Protein AF-A0A814SCN8-F1 (afdb_monomer_lite)

Structure (mmCIF, N/CA/C/O backbone):
data_AF-A0A814SCN8-F1
#
_entry.id   AF-A0A814SCN8-F1
#
loop_
_atom_site.group_PDB
_atom_site.id
_atom_site.type_symbol
_atom_site.label_atom_id
_atom_site.label_alt_id
_atom_site.label_comp_id
_atom_site.label_asym_id
_atom_site.label_entity_id
_atom_site.label_seq_id
_atom_site.pdbx_PDB_ins_code
_atom_site.Cartn_x
_atom_site.Cartn_y
_atom_site.Cartn_z
_atom_site.occupancy
_atom_site.B_iso_or_equiv
_atom_site.auth_seq_id
_atom_site.auth_comp_id
_atom_site.auth_asym_id
_atom_site.auth_atom_id
_atom_site.pdbx_PDB_model_num
ATOM 1 N N . MET A 1 1 ? -25.504 35.010 -11.965 1.00 38.22 1 MET A N 1
ATOM 2 C CA . MET A 1 1 ? -24.832 33.695 -11.953 1.00 38.22 1 MET A CA 1
ATOM 3 C C . MET A 1 1 ? -25.114 33.085 -10.599 1.00 38.22 1 MET A C 1
ATOM 5 O O . MET A 1 1 ? -24.805 33.723 -9.601 1.00 38.22 1 MET A O 1
ATOM 9 N N . GLY A 1 2 ? -25.848 31.973 -10.571 1.00 32.81 2 GLY A N 1
ATOM 10 C CA . GLY A 1 2 ? -26.266 31.328 -9.329 1.00 32.81 2 GLY A CA 1
ATOM 11 C C . GLY A 1 2 ? -25.055 30.783 -8.584 1.00 32.81 2 GLY A C 1
ATOM 12 O O . GLY A 1 2 ? -24.222 30.102 -9.174 1.00 32.81 2 GLY A O 1
ATOM 13 N N . ILE A 1 3 ? -24.959 31.130 -7.308 1.00 38.03 3 ILE A N 1
ATOM 14 C CA . ILE A 1 3 ? -24.001 30.557 -6.372 1.00 38.03 3 ILE A CA 1
ATOM 15 C C . ILE A 1 3 ? -24.542 29.156 -6.087 1.00 38.03 3 ILE A C 1
ATOM 17 O O . ILE A 1 3 ? -25.611 29.023 -5.491 1.00 38.03 3 ILE A O 1
ATOM 21 N N . GLY A 1 4 ? -23.887 28.132 -6.635 1.00 32.62 4 GLY A N 1
ATOM 22 C CA . GLY A 1 4 ? -24.256 26.744 -6.387 1.00 32.62 4 GLY A CA 1
ATOM 23 C C . GLY A 1 4 ? -24.233 26.484 -4.886 1.00 32.62 4 GLY A C 1
ATOM 24 O O . GLY A 1 4 ? -23.251 26.791 -4.213 1.00 32.62 4 GLY A O 1
ATOM 25 N N . THR A 1 5 ? -25.340 25.976 -4.360 1.00 34.91 5 THR A N 1
ATOM 26 C CA . THR A 1 5 ? -25.436 25.490 -2.988 1.00 34.91 5 THR A CA 1
ATOM 27 C C . THR A 1 5 ? -24.392 24.398 -2.799 1.00 34.91 5 THR A C 1
ATOM 29 O O . THR A 1 5 ? -24.486 23.352 -3.440 1.00 34.91 5 THR A O 1
ATOM 32 N N . SER A 1 6 ? -23.393 24.660 -1.953 1.00 42.22 6 SER A N 1
ATOM 33 C CA . SER A 1 6 ? -22.475 23.638 -1.455 1.00 42.22 6 SER A CA 1
ATOM 34 C C . SER A 1 6 ? -23.320 22.552 -0.797 1.00 42.22 6 SER A C 1
ATOM 36 O O . SER A 1 6 ? -23.954 22.793 0.232 1.00 42.22 6 SER A O 1
ATOM 38 N N . THR A 1 7 ? -23.424 21.390 -1.435 1.00 46.69 7 THR A N 1
ATOM 39 C CA . THR A 1 7 ? -23.933 20.188 -0.780 1.00 46.69 7 THR A CA 1
ATOM 40 C C . THR A 1 7 ? -22.971 19.887 0.357 1.00 46.69 7 THR A C 1
ATOM 42 O O . THR A 1 7 ? -21.809 19.575 0.099 1.00 46.69 7 THR A O 1
ATOM 45 N N . ALA A 1 8 ? -23.435 20.050 1.597 1.00 52.34 8 ALA A N 1
ATOM 46 C CA . ALA A 1 8 ? -22.676 19.644 2.769 1.00 52.34 8 ALA A CA 1
ATOM 47 C C . ALA A 1 8 ? -22.251 18.183 2.579 1.00 52.34 8 ALA A C 1
ATOM 49 O O . ALA A 1 8 ? -23.078 17.344 2.211 1.00 52.34 8 ALA A O 1
ATOM 50 N N . LEU A 1 9 ? -20.958 17.905 2.760 1.00 52.97 9 LEU A N 1
ATOM 51 C CA . LEU A 1 9 ? -20.476 16.531 2.799 1.00 52.97 9 LEU A CA 1
ATOM 52 C C . LEU A 1 9 ? -21.230 15.788 3.916 1.00 52.97 9 LEU A C 1
ATOM 54 O O . LEU A 1 9 ? -21.580 16.420 4.919 1.00 52.97 9 LEU A O 1
ATOM 58 N N . PRO A 1 10 ? -21.508 14.484 3.754 1.00 53.38 10 PRO A N 1
ATOM 59 C CA . PRO A 1 10 ? -22.093 13.687 4.824 1.00 53.38 10 PRO A CA 1
ATOM 60 C C . PRO A 1 10 ? -21.280 13.875 6.108 1.00 53.38 10 PRO A C 1
ATOM 62 O O . PRO A 1 10 ? -20.051 13.791 6.068 1.00 53.38 10 PRO A O 1
ATOM 65 N N . GLU A 1 11 ? -21.948 14.143 7.234 1.00 52.22 11 GLU A N 1
ATOM 66 C CA . GLU A 1 11 ? -21.276 14.141 8.534 1.00 52.22 11 GLU A CA 1
ATOM 67 C C . GLU A 1 11 ? -20.654 12.760 8.746 1.00 52.22 11 GLU A C 1
ATOM 69 O O . GLU A 1 11 ? -21.345 11.738 8.731 1.00 52.22 11 GLU A O 1
ATOM 74 N N . LEU A 1 12 ? -19.329 12.734 8.891 1.00 55.72 12 LEU A N 1
ATOM 75 C CA . LEU A 1 12 ? -18.607 11.508 9.183 1.00 55.72 12 LEU A CA 1
ATOM 76 C C . LEU A 1 12 ? -18.979 11.030 10.578 1.00 55.72 12 LEU A C 1
ATOM 78 O O . LEU A 1 12 ? -18.975 11.814 11.528 1.00 55.72 12 LEU A O 1
ATOM 82 N N . GLN A 1 13 ? -19.231 9.730 10.716 1.00 55.38 13 GLN A N 1
ATOM 83 C CA . GLN A 1 13 ? -19.339 9.149 12.044 1.00 55.38 13 GLN A CA 1
ATOM 84 C C . GLN A 1 13 ? -17.995 9.302 12.763 1.00 55.38 13 GLN A C 1
ATOM 86 O O . GLN A 1 13 ? -16.930 9.013 12.197 1.00 55.38 13 GLN A O 1
ATOM 91 N N . GLU A 1 14 ? -18.046 9.753 14.021 1.00 56.53 14 GLU A N 1
ATOM 92 C CA . GLU A 1 14 ? -16.910 9.618 14.927 1.00 56.53 14 GLU A CA 1
ATOM 93 C C . GLU A 1 14 ? -16.452 8.156 14.921 1.00 56.53 14 GLU A C 1
ATOM 95 O O . GLU A 1 14 ? -17.264 7.239 14.765 1.00 56.53 14 GLU A O 1
ATOM 100 N N . ILE A 1 15 ? -15.143 7.930 15.064 1.00 55.88 15 ILE A N 1
ATOM 101 C CA . ILE A 1 15 ? -14.613 6.568 15.185 1.00 55.88 15 ILE A CA 1
ATOM 102 C C . ILE A 1 15 ? -15.396 5.882 16.298 1.00 55.88 15 ILE A C 1
ATOM 104 O O . ILE A 1 15 ? -15.449 6.400 17.411 1.00 55.88 15 ILE A O 1
ATOM 108 N N . HIS A 1 16 ? -16.035 4.751 15.996 1.00 51.97 16 HIS A N 1
ATOM 109 C CA . HIS A 1 16 ? -16.797 4.030 16.999 1.00 51.97 16 HIS A CA 1
ATOM 110 C C . HIS A 1 16 ? -15.843 3.570 18.102 1.00 51.97 16 HIS A C 1
ATOM 112 O O . HIS A 1 16 ? -15.000 2.701 17.898 1.00 51.97 16 HIS A O 1
ATOM 118 N N . VAL A 1 17 ? -15.957 4.198 19.269 1.00 53.00 17 VAL A N 1
ATOM 119 C CA . VAL A 1 17 ? -15.173 3.870 20.456 1.00 53.00 17 VAL A CA 1
ATOM 120 C C . VAL A 1 17 ? -16.052 3.056 21.409 1.00 53.00 17 VAL A C 1
ATOM 122 O O . VAL A 1 17 ? -16.346 3.500 22.520 1.00 53.00 17 VAL A O 1
ATOM 125 N N 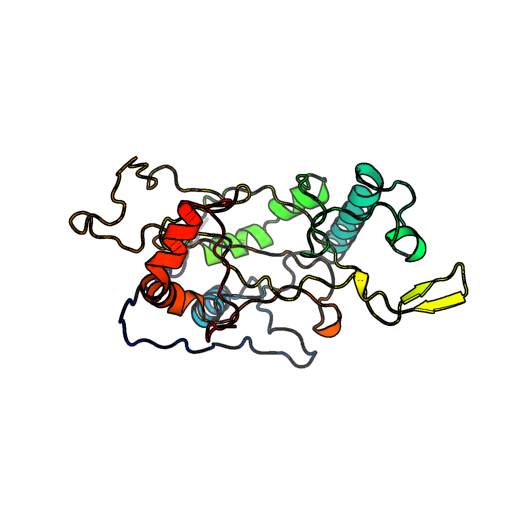. SER A 1 18 ? -16.539 1.883 20.989 1.00 49.06 18 SER A N 1
ATOM 126 C CA . SER A 1 18 ? -17.039 0.909 21.966 1.00 49.06 18 SER A CA 1
ATOM 127 C C . SER A 1 18 ? -15.841 0.234 22.627 1.00 49.06 18 SER A C 1
ATOM 129 O O . SER A 1 18 ? -14.865 -0.136 21.982 1.00 49.06 18 SER A O 1
ATOM 131 N N . ALA A 1 19 ? -15.870 0.170 23.954 1.00 52.78 19 ALA A N 1
ATOM 132 C CA . ALA A 1 19 ? -14.824 -0.441 24.772 1.00 52.78 19 ALA A CA 1
ATOM 133 C C . ALA A 1 19 ? -15.454 -1.397 25.794 1.00 52.78 19 ALA A C 1
ATOM 135 O O . ALA A 1 19 ? -15.099 -1.386 26.982 1.00 52.78 19 ALA A O 1
ATOM 136 N N . GLY A 1 20 ? -16.453 -2.162 25.343 1.00 56.7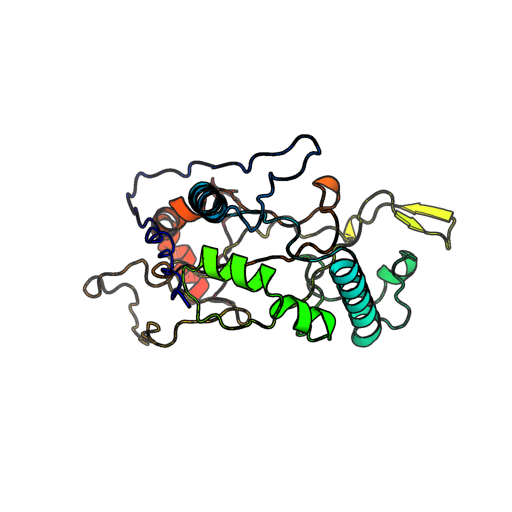5 20 GLY A N 1
ATOM 137 C CA . GLY A 1 20 ? -16.995 -3.267 26.120 1.00 56.75 20 GLY A CA 1
ATOM 138 C C . GLY A 1 20 ? -15.924 -4.344 26.260 1.00 56.75 20 GLY A C 1
ATOM 139 O O . GLY A 1 20 ? -15.369 -4.784 25.260 1.00 56.75 20 GLY A O 1
ATOM 140 N N . ASP A 1 21 ? -15.623 -4.767 27.489 1.00 59.81 21 ASP A N 1
ATOM 141 C CA . ASP A 1 21 ? -14.597 -5.794 27.745 1.00 59.81 21 ASP A CA 1
ATOM 142 C C . ASP A 1 21 ? -14.940 -7.157 27.118 1.00 59.81 21 ASP A C 1
ATOM 144 O O . ASP A 1 21 ? -14.044 -7.965 26.876 1.00 59.81 21 ASP A O 1
ATOM 148 N N . ASP A 1 22 ? -16.222 -7.369 26.806 1.00 68.56 22 ASP A N 1
ATOM 149 C CA . ASP A 1 22 ? -16.784 -8.625 26.305 1.00 68.56 22 ASP A CA 1
ATOM 150 C C . ASP A 1 22 ? -16.975 -8.654 24.776 1.00 68.56 22 ASP A C 1
ATOM 152 O O . ASP A 1 22 ? -17.517 -9.620 24.234 1.00 68.56 22 ASP A O 1
ATOM 156 N N . GLU A 1 23 ? -16.580 -7.599 24.056 1.00 79.44 23 GLU A N 1
ATOM 157 C CA . GLU A 1 23 ? -16.663 -7.603 22.596 1.00 79.44 23 GLU A CA 1
ATOM 158 C C . GLU A 1 23 ? -15.590 -8.529 22.007 1.00 79.44 23 GLU A C 1
ATOM 160 O O . GLU A 1 23 ? -14.436 -8.541 22.433 1.00 79.44 23 GLU A O 1
ATOM 165 N N . SER A 1 24 ? -15.981 -9.310 21.002 1.00 85.81 24 SER A N 1
ATOM 166 C CA . SER A 1 24 ? -15.084 -10.164 20.216 1.00 85.81 24 SER A CA 1
ATOM 167 C C . SER A 1 24 ? -14.934 -9.600 18.810 1.00 85.81 24 SER A C 1
ATOM 169 O O . SER A 1 24 ? -15.927 -9.128 18.247 1.00 85.81 24 SER A O 1
ATOM 171 N N . PHE A 1 25 ? -13.749 -9.728 18.212 1.00 91.69 25 PHE A N 1
ATOM 172 C CA . PHE A 1 25 ? -13.532 -9.327 16.825 1.00 91.69 25 PHE A CA 1
ATOM 173 C C . PHE A 1 25 ? -14.496 -10.051 15.872 1.00 91.69 25 PHE A C 1
ATOM 175 O O . PHE A 1 25 ? -14.637 -11.273 15.916 1.00 91.69 25 PHE A O 1
ATOM 182 N N . GLN A 1 26 ? -15.150 -9.282 15.002 1.00 91.62 26 GLN A N 1
ATOM 183 C CA . GLN A 1 26 ? -15.996 -9.792 13.927 1.00 91.62 26 GLN A CA 1
ATOM 184 C C . GLN A 1 26 ? -15.388 -9.360 12.585 1.00 91.62 26 GLN A C 1
ATOM 186 O O . GLN A 1 26 ? -15.436 -8.169 12.262 1.00 91.62 26 GLN A O 1
ATOM 191 N N . PRO A 1 27 ? -14.809 -10.290 11.803 1.00 92.88 27 PRO A N 1
ATOM 192 C CA . PRO A 1 27 ? -14.228 -9.967 10.506 1.00 92.88 27 PRO A CA 1
ATOM 193 C C . PRO A 1 27 ? -15.266 -9.396 9.539 1.00 92.88 27 PRO A C 1
ATOM 195 O O . PRO A 1 27 ? -16.379 -9.913 9.419 1.00 92.88 27 PRO A O 1
ATOM 198 N N . ALA A 1 28 ? -14.874 -8.371 8.787 1.00 95.50 28 ALA A N 1
ATOM 199 C CA . ALA A 1 28 ? -15.689 -7.780 7.731 1.00 95.50 28 ALA A CA 1
ATOM 200 C C . ALA A 1 28 ? -14.986 -7.957 6.376 1.00 95.50 28 ALA A C 1
ATOM 202 O O . ALA A 1 28 ? -14.472 -6.975 5.839 1.00 95.50 28 ALA A O 1
ATOM 203 N N . PRO A 1 29 ? -14.925 -9.182 5.815 1.00 95.62 29 PRO A N 1
ATOM 204 C CA . PRO A 1 29 ? -14.124 -9.477 4.629 1.00 95.62 29 PRO A CA 1
ATOM 205 C C . PRO A 1 29 ? -14.472 -8.554 3.460 1.00 95.62 29 PRO A C 1
ATOM 207 O O . PRO A 1 29 ? -15.637 -8.199 3.252 1.00 95.62 29 PRO A O 1
ATOM 210 N N . LEU A 1 30 ? -13.445 -8.167 2.708 1.00 95.88 30 LEU A N 1
ATOM 211 C CA . LEU A 1 30 ? -13.591 -7.326 1.529 1.00 95.88 30 LEU A CA 1
ATOM 212 C C . LEU A 1 30 ? -14.260 -8.136 0.403 1.00 95.88 30 LEU A C 1
ATOM 214 O O . LEU A 1 30 ? -13.806 -9.244 0.112 1.00 95.88 30 LEU A O 1
ATOM 218 N N . PRO A 1 31 ? -15.342 -7.636 -0.218 1.00 96.88 31 PRO A N 1
ATOM 219 C CA . PRO A 1 31 ? -15.966 -8.314 -1.347 1.00 96.88 31 PRO A CA 1
ATOM 220 C C . PRO A 1 31 ? -15.023 -8.355 -2.555 1.00 96.88 31 PRO A C 1
ATOM 222 O O . PRO A 1 31 ? -14.316 -7.384 -2.825 1.00 96.88 31 PRO A O 1
ATOM 225 N N . ILE A 1 32 ? -15.065 -9.468 -3.288 1.00 96.19 32 ILE A N 1
ATOM 226 C CA . ILE A 1 32 ? -14.264 -9.726 -4.490 1.00 96.19 32 ILE A CA 1
ATOM 227 C C . ILE A 1 32 ? -15.178 -9.652 -5.722 1.00 96.19 32 ILE A C 1
ATOM 229 O O . ILE A 1 32 ? -16.331 -10.093 -5.664 1.00 96.19 32 ILE A O 1
ATOM 233 N N . ASP A 1 33 ? -14.691 -9.062 -6.808 1.00 96.19 33 ASP A N 1
ATOM 234 C CA . ASP A 1 33 ? -15.380 -8.979 -8.092 1.00 96.19 33 ASP A CA 1
ATOM 235 C C . ASP A 1 33 ? -15.210 -10.253 -8.947 1.00 96.19 33 ASP A C 1
ATOM 237 O O . ASP A 1 33 ? -14.713 -11.284 -8.493 1.00 96.19 33 ASP A O 1
ATOM 241 N N . ALA A 1 34 ? -15.698 -10.215 -10.189 1.00 96.62 34 ALA A N 1
ATOM 242 C CA . ALA A 1 34 ? -15.661 -11.368 -11.088 1.00 96.62 34 ALA A CA 1
ATOM 243 C C . ALA A 1 34 ? -14.246 -11.719 -11.585 1.00 96.62 34 ALA A C 1
ATOM 245 O O . ALA A 1 34 ? -14.027 -12.860 -11.995 1.00 96.62 34 ALA A O 1
ATOM 246 N N . ASP A 1 35 ? -13.318 -10.764 -11.539 1.00 94.44 35 ASP A N 1
ATOM 247 C CA . ASP A 1 35 ? -11.943 -10.904 -12.019 1.00 94.44 35 ASP A CA 1
ATOM 248 C C . ASP A 1 35 ? -10.969 -11.266 -10.883 1.00 94.44 35 ASP A C 1
ATOM 250 O O . ASP A 1 35 ? -9.785 -11.500 -11.125 1.00 94.44 35 ASP A O 1
ATOM 254 N N . GLY A 1 36 ? -11.473 -11.380 -9.650 1.00 93.50 36 GLY A N 1
ATOM 255 C CA . G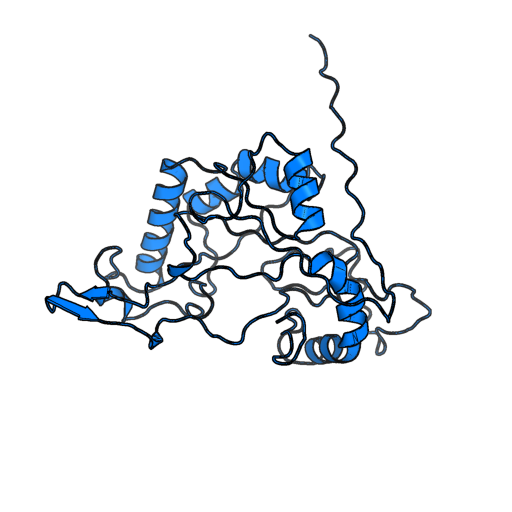LY A 1 36 ? -10.690 -11.769 -8.481 1.00 93.50 36 GLY A CA 1
ATOM 256 C C . GLY A 1 36 ? -10.074 -10.591 -7.724 1.00 93.50 36 GLY A C 1
ATOM 257 O O . GLY A 1 36 ? -9.291 -10.819 -6.803 1.00 93.50 36 GLY A O 1
ATOM 258 N N . PHE A 1 37 ? -10.431 -9.348 -8.058 1.00 94.75 37 PHE A N 1
ATOM 259 C CA . PHE A 1 37 ? -9.970 -8.162 -7.337 1.00 94.75 37 PHE A CA 1
ATOM 260 C C . PHE A 1 37 ? -10.957 -7.753 -6.247 1.00 94.75 37 PHE A C 1
ATOM 262 O O . PHE A 1 37 ? -12.140 -8.085 -6.285 1.00 94.75 37 PHE A O 1
ATOM 269 N N . ILE A 1 38 ? -10.487 -6.990 -5.260 1.00 95.75 38 ILE A N 1
ATOM 270 C CA . ILE A 1 38 ? -11.398 -6.332 -4.320 1.00 95.75 38 ILE A CA 1
ATOM 271 C C . ILE A 1 38 ? -12.297 -5.369 -5.096 1.00 95.75 38 ILE A C 1
ATOM 273 O O . ILE A 1 38 ? -11.799 -4.573 -5.891 1.00 95.75 38 ILE A O 1
ATOM 277 N N . VAL A 1 39 ? -13.604 -5.398 -4.817 1.00 97.31 39 VAL A N 1
ATOM 278 C CA . VAL A 1 39 ? -14.574 -4.487 -5.437 1.00 97.31 39 VAL A CA 1
ATOM 279 C C . VAL A 1 39 ? -14.105 -3.044 -5.268 1.00 97.31 39 VAL A C 1
ATOM 281 O O . VAL A 1 39 ? -14.031 -2.523 -4.152 1.00 97.31 39 VAL A O 1
ATOM 284 N N . ALA A 1 40 ? -13.818 -2.401 -6.396 1.00 97.25 40 ALA A N 1
ATOM 285 C CA . ALA A 1 40 ? -13.396 -1.015 -6.447 1.00 97.25 40 ALA A CA 1
ATOM 286 C C . ALA A 1 40 ? -14.585 -0.083 -6.704 1.00 97.25 40 ALA A C 1
ATOM 288 O O . ALA A 1 40 ? -15.485 -0.381 -7.492 1.00 97.25 40 ALA A O 1
ATOM 289 N N . LEU A 1 41 ? -14.578 1.069 -6.039 1.00 98.31 41 LEU A N 1
ATOM 290 C CA . LEU A 1 41 ? -15.609 2.095 -6.167 1.00 98.31 41 LEU A CA 1
ATOM 291 C C . LEU A 1 41 ? -15.136 3.235 -7.067 1.00 98.31 41 LEU A C 1
ATOM 293 O O . LEU A 1 41 ? -13.941 3.529 -7.153 1.00 98.31 41 LEU A O 1
ATOM 297 N N . SER A 1 42 ? -16.083 3.898 -7.728 1.00 97.50 42 SER A N 1
ATOM 298 C CA . SER A 1 42 ? -15.787 5.114 -8.482 1.00 97.50 42 SER A CA 1
ATOM 299 C C . SER A 1 42 ? -15.629 6.303 -7.536 1.00 97.50 42 SER A C 1
ATOM 301 O O . SER A 1 42 ? -16.365 6.443 -6.561 1.00 97.50 42 SER A O 1
ATOM 303 N N . ILE A 1 43 ? -14.729 7.223 -7.879 1.00 96.69 43 ILE A N 1
ATOM 304 C CA . ILE A 1 43 ? -14.543 8.501 -7.177 1.00 96.69 43 ILE A CA 1
ATOM 305 C C . ILE A 1 43 ? -15.815 9.371 -7.120 1.00 96.69 43 ILE A C 1
ATOM 307 O O . ILE A 1 43 ? -15.922 10.285 -6.299 1.00 96.69 43 ILE A O 1
ATOM 311 N N . ASP A 1 44 ? -16.789 9.100 -7.986 1.00 96.50 44 ASP A N 1
ATOM 312 C CA . ASP A 1 44 ? -18.077 9.798 -8.020 1.00 96.50 44 ASP A CA 1
ATOM 313 C C . ASP A 1 44 ? -19.142 9.166 -7.109 1.00 96.50 44 ASP A C 1
ATOM 315 O O . ASP A 1 44 ? -20.300 9.578 -7.143 1.00 96.50 44 ASP A O 1
ATOM 319 N N . GLN A 1 45 ? -18.753 8.204 -6.266 1.00 96.94 45 GLN A N 1
ATOM 320 C CA . GLN A 1 45 ? -19.613 7.508 -5.302 1.00 96.94 45 GLN A CA 1
ATOM 321 C C . GLN A 1 45 ? -19.149 7.756 -3.849 1.00 96.94 45 GLN A C 1
ATOM 323 O O . GLN A 1 45 ? -18.754 6.820 -3.149 1.00 96.94 45 GLN A O 1
ATOM 328 N N . PRO A 1 46 ? -19.115 9.018 -3.372 1.00 96.12 46 PRO A N 1
ATOM 329 C CA . PRO A 1 46 ? -18.535 9.347 -2.070 1.00 96.12 46 PRO A CA 1
ATOM 330 C C . PRO A 1 46 ? -19.277 8.699 -0.893 1.00 96.12 46 PRO A C 1
ATOM 332 O O . PRO A 1 46 ? -18.641 8.298 0.078 1.00 96.12 46 PRO A O 1
ATOM 335 N N . GLU A 1 47 ? -20.603 8.550 -0.966 1.00 96.62 47 GLU A N 1
ATOM 336 C CA . GLU A 1 47 ? -21.370 7.899 0.10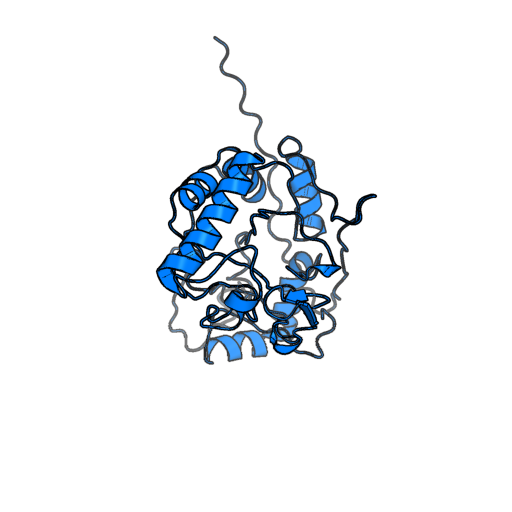3 1.00 96.62 47 GLU A CA 1
ATOM 337 C C . GLU A 1 47 ? -21.054 6.406 0.209 1.00 96.62 47 GLU A C 1
ATOM 339 O O . GLU A 1 47 ? -20.965 5.856 1.305 1.00 96.62 47 GLU A O 1
ATOM 344 N N . GLU A 1 48 ? -20.895 5.737 -0.926 1.00 97.75 48 GLU A N 1
ATOM 345 C CA . GLU A 1 48 ? -20.544 4.328 -1.018 1.00 97.75 48 GLU A CA 1
ATOM 346 C C . GLU A 1 48 ? -19.109 4.104 -0.553 1.00 97.75 48 GLU A C 1
ATOM 348 O O . GLU A 1 48 ? -18.874 3.161 0.198 1.00 97.75 48 GLU A O 1
ATOM 353 N N . ILE A 1 49 ? -18.177 4.995 -0.920 1.00 97.88 49 ILE A N 1
ATOM 354 C CA . ILE A 1 49 ? -16.793 4.980 -0.423 1.00 97.88 49 ILE A CA 1
ATOM 355 C C . ILE A 1 49 ? -16.783 5.028 1.105 1.00 97.88 49 ILE A C 1
ATOM 357 O O . ILE A 1 49 ? -16.119 4.206 1.738 1.00 97.88 49 ILE A O 1
ATOM 361 N N . LEU A 1 50 ? -17.549 5.946 1.701 1.00 95.88 50 LEU A N 1
ATOM 362 C CA . LEU A 1 50 ? -17.639 6.084 3.154 1.00 95.88 50 LEU A CA 1
ATOM 363 C C . LEU A 1 50 ? -18.264 4.857 3.815 1.00 95.88 50 LEU A C 1
ATOM 365 O O . LEU A 1 50 ? -17.651 4.281 4.710 1.00 95.88 50 LEU A O 1
ATOM 369 N N . LYS A 1 51 ? -19.425 4.399 3.332 1.00 95.94 51 LYS A N 1
ATOM 370 C CA . LYS A 1 51 ? -20.106 3.207 3.871 1.00 95.94 51 LYS A CA 1
ATOM 371 C C . LYS A 1 51 ? -19.224 1.960 3.782 1.00 95.94 51 LYS A C 1
ATOM 373 O O . LYS A 1 51 ? -19.210 1.139 4.700 1.00 95.94 51 LYS A O 1
ATOM 378 N N . PHE A 1 52 ? -18.491 1.806 2.680 1.00 97.38 52 PHE A N 1
ATOM 379 C CA . PHE A 1 52 ? -17.569 0.693 2.484 1.00 97.38 52 PHE A CA 1
ATOM 380 C C . PHE A 1 52 ? -16.392 0.787 3.461 1.00 97.38 52 PHE A C 1
ATOM 382 O O . PHE A 1 52 ? -16.102 -0.182 4.164 1.00 97.38 52 PHE A O 1
ATOM 389 N N . PHE A 1 53 ? -15.761 1.960 3.565 1.00 95.94 53 PHE A N 1
ATOM 390 C CA . PHE A 1 53 ? -14.643 2.187 4.476 1.00 95.94 53 PHE A CA 1
ATOM 391 C C . PHE A 1 53 ? -15.034 2.007 5.952 1.00 95.94 53 PHE A C 1
ATOM 393 O O . PHE A 1 53 ? -14.309 1.356 6.695 1.00 95.94 53 PHE A O 1
ATOM 400 N N . GLU A 1 54 ? -16.192 2.509 6.385 1.00 92.94 54 GLU A N 1
ATOM 401 C CA . GLU A 1 54 ? -16.684 2.352 7.765 1.00 92.94 54 GLU A CA 1
ATOM 402 C C . GLU A 1 54 ? -16.912 0.879 8.129 1.00 92.94 54 GLU A C 1
ATOM 404 O O . GLU A 1 54 ? -16.542 0.421 9.215 1.00 92.94 54 GLU A O 1
ATOM 409 N N . LYS A 1 55 ? -17.464 0.101 7.194 1.00 94.69 55 LYS A N 1
ATOM 410 C CA . LYS A 1 55 ? -17.698 -1.329 7.392 1.00 94.69 55 LYS A CA 1
ATOM 411 C C . LYS A 1 55 ? -16.397 -2.133 7.413 1.00 94.69 55 LYS A C 1
ATOM 413 O O . LYS A 1 55 ? -16.214 -2.976 8.289 1.00 94.69 55 LYS A O 1
ATOM 418 N N . HIS A 1 56 ? -15.512 -1.897 6.447 1.00 96.06 56 HIS A N 1
ATOM 419 C CA . HIS A 1 56 ? -14.388 -2.791 6.155 1.00 96.06 56 HIS A CA 1
ATOM 420 C C . HIS A 1 56 ? -13.027 -2.289 6.657 1.00 96.06 56 HIS A C 1
ATOM 422 O O . HIS A 1 56 ? -12.095 -3.080 6.757 1.00 96.06 56 HIS A O 1
ATOM 428 N N . GLY A 1 57 ? -12.879 -0.999 6.954 1.00 93.81 57 GLY A N 1
ATOM 429 C CA . GLY A 1 57 ? -11.610 -0.379 7.367 1.00 93.81 57 GLY A CA 1
ATOM 430 C C . GLY A 1 57 ? -10.627 -0.130 6.236 1.00 93.81 57 GLY A C 1
ATOM 431 O O . GLY A 1 57 ? -9.563 0.441 6.453 1.00 93.81 57 GLY A O 1
ATOM 432 N N . ALA A 1 58 ? -10.986 -0.552 5.030 1.00 95.75 58 ALA A N 1
ATOM 433 C CA . ALA A 1 58 ? -10.248 -0.353 3.801 1.00 95.75 58 ALA A CA 1
ATOM 434 C C . ALA A 1 58 ? -11.251 -0.159 2.663 1.00 95.75 58 ALA A C 1
ATOM 436 O O . ALA A 1 58 ? -12.370 -0.670 2.715 1.00 95.75 58 ALA A O 1
ATOM 437 N N . VAL A 1 59 ? -10.850 0.587 1.640 1.00 97.50 59 VAL A N 1
ATOM 438 C CA . VAL A 1 59 ? -11.638 0.819 0.429 1.00 97.50 59 VAL A CA 1
ATOM 439 C C . VAL A 1 59 ? -10.689 0.946 -0.754 1.00 97.50 59 VAL A C 1
ATOM 441 O O . VAL A 1 59 ? -9.610 1.523 -0.624 1.00 97.50 59 VAL A O 1
ATOM 444 N N . VAL A 1 60 ? -11.094 0.409 -1.902 1.00 97.56 60 VAL A N 1
ATOM 445 C CA . VAL A 1 60 ? -10.380 0.578 -3.170 1.00 97.56 60 VAL A CA 1
ATOM 446 C C . VAL A 1 60 ? -11.160 1.578 -4.014 1.00 97.56 60 VAL A C 1
ATOM 448 O O . VAL A 1 60 ? -12.357 1.400 -4.237 1.00 97.56 60 VAL A O 1
ATOM 451 N N . VAL A 1 61 ? -10.492 2.638 -4.471 1.00 98.38 61 VAL A N 1
ATOM 452 C CA . VAL A 1 61 ? -11.078 3.627 -5.386 1.00 98.38 61 VAL A CA 1
ATOM 453 C C . VAL A 1 61 ? -10.368 3.522 -6.728 1.00 98.38 61 VAL A C 1
ATOM 455 O O . VAL A 1 61 ? -9.159 3.737 -6.812 1.00 98.38 61 VAL A O 1
ATOM 458 N N . ALA A 1 62 ? -11.117 3.164 -7.767 1.00 96.94 62 ALA A N 1
ATOM 459 C CA . ALA A 1 62 ? -10.575 2.918 -9.097 1.00 96.94 62 ALA A CA 1
ATOM 460 C C . ALA A 1 62 ? -10.270 4.219 -9.851 1.00 96.94 62 ALA A C 1
ATOM 462 O O . ALA A 1 62 ? -10.906 5.252 -9.630 1.00 96.94 62 ALA A O 1
ATOM 463 N N . ASN A 1 63 ? -9.342 4.127 -10.810 1.00 95.94 63 ASN A N 1
ATOM 464 C CA . ASN A 1 63 ? -9.087 5.149 -11.831 1.00 95.94 63 ASN A CA 1
ATOM 465 C C . ASN A 1 63 ? -8.761 6.544 -11.264 1.00 95.94 63 ASN A C 1
ATOM 467 O O . ASN A 1 63 ? -9.115 7.572 -11.843 1.00 95.94 63 ASN A O 1
ATOM 471 N N . VAL A 1 64 ? -8.079 6.594 -10.113 1.00 98.12 64 VAL A N 1
ATOM 472 C CA . VAL A 1 64 ? -7.587 7.858 -9.536 1.00 98.12 64 VAL A CA 1
ATOM 473 C C . VAL A 1 64 ? -6.406 8.431 -10.327 1.00 98.12 64 VAL A C 1
ATOM 475 O O . VAL A 1 64 ? -6.191 9.643 -10.311 1.00 98.12 64 VAL A O 1
ATOM 478 N N . LEU A 1 65 ? -5.685 7.573 -11.053 1.00 98.25 65 LEU A N 1
ATOM 479 C CA . LEU A 1 65 ? -4.664 7.916 -12.038 1.00 98.25 65 LEU A CA 1
ATOM 480 C C . LEU A 1 65 ? -5.073 7.410 -13.427 1.00 98.25 65 LEU A C 1
ATOM 482 O O . LEU A 1 65 ? -5.827 6.445 -13.537 1.00 98.25 65 LEU A O 1
ATOM 486 N N . THR A 1 66 ? -4.552 8.048 -14.474 1.00 98.00 66 THR A N 1
ATOM 487 C CA . THR A 1 66 ? -4.590 7.510 -15.842 1.00 98.00 66 THR A CA 1
ATOM 488 C C . THR A 1 66 ? -3.480 6.482 -16.065 1.00 98.00 66 THR A C 1
ATOM 490 O O . THR A 1 66 ? -2.455 6.528 -15.384 1.00 98.00 66 THR A O 1
ATOM 493 N N . ASP A 1 67 ? -3.623 5.634 -17.086 1.00 97.81 67 ASP A N 1
ATOM 494 C CA . ASP A 1 67 ? -2.589 4.665 -17.485 1.00 97.81 67 ASP A CA 1
ATOM 495 C C . ASP A 1 67 ? -1.226 5.342 -17.708 1.00 97.81 67 ASP A C 1
ATOM 497 O O . ASP A 1 67 ? -0.215 4.903 -17.176 1.00 97.81 67 ASP A O 1
ATOM 501 N N . GLU A 1 68 ? -1.200 6.499 -18.379 1.00 98.31 68 GLU A N 1
ATOM 502 C CA . GLU A 1 68 ? 0.026 7.284 -18.593 1.00 98.31 68 GLU A CA 1
ATOM 503 C C . GLU A 1 68 ? 0.641 7.807 -17.277 1.00 98.31 68 GLU A C 1
ATOM 505 O O . GLU A 1 68 ? 1.858 7.948 -17.148 1.00 98.31 68 GLU A O 1
ATOM 510 N N . GLN A 1 69 ? -0.179 8.157 -16.279 1.00 98.38 69 GLN A N 1
ATOM 511 C CA . GLN A 1 69 ? 0.324 8.534 -14.952 1.00 98.38 69 GLN A CA 1
ATOM 512 C C . GLN A 1 69 ? 0.903 7.319 -14.218 1.00 98.38 69 GLN A C 1
ATOM 514 O O . GLN A 1 69 ? 1.951 7.446 -13.581 1.00 98.38 69 GLN A O 1
ATOM 519 N N . CYS A 1 70 ? 0.265 6.152 -14.329 1.00 98.44 70 CYS A N 1
ATOM 520 C CA . CYS A 1 70 ? 0.780 4.899 -13.781 1.00 98.44 70 CYS A CA 1
ATOM 521 C C . CYS A 1 70 ? 2.113 4.511 -14.436 1.00 98.44 70 CYS A C 1
ATOM 523 O O . CYS A 1 70 ? 3.097 4.325 -13.723 1.00 98.44 70 CYS A O 1
ATOM 525 N N . GLU A 1 71 ? 2.193 4.502 -15.769 1.00 98.06 71 GLU A N 1
ATOM 526 C CA . GLU A 1 71 ? 3.411 4.181 -16.526 1.00 98.06 71 GLU A CA 1
ATOM 527 C C . GLU A 1 71 ? 4.587 5.078 -16.125 1.00 98.06 71 GLU A C 1
ATOM 529 O O . GLU A 1 71 ? 5.636 4.574 -15.720 1.00 98.06 71 GLU A O 1
ATOM 534 N N . ARG A 1 72 ? 4.388 6.403 -16.109 1.00 98.31 72 ARG A N 1
ATOM 535 C CA . ARG A 1 72 ? 5.421 7.352 -15.655 1.00 98.31 72 ARG A CA 1
ATOM 536 C C . ARG A 1 72 ? 5.844 7.119 -14.207 1.00 98.31 72 ARG A C 1
ATOM 538 O O . ARG A 1 72 ? 7.007 7.304 -13.866 1.00 98.31 72 ARG A O 1
ATOM 545 N N . SER A 1 73 ? 4.911 6.712 -13.346 1.00 98.00 73 SER A N 1
ATOM 546 C CA . SER A 1 73 ? 5.216 6.424 -11.942 1.00 98.00 73 SER A CA 1
ATOM 547 C C . SER A 1 73 ? 6.081 5.174 -11.819 1.00 98.00 73 SER A C 1
ATOM 549 O O . SER A 1 73 ? 7.018 5.154 -11.023 1.00 98.00 73 SER A O 1
ATOM 551 N N . VAL A 1 74 ? 5.786 4.139 -12.610 1.00 97.50 74 VAL A N 1
ATOM 552 C CA . VAL A 1 74 ? 6.596 2.920 -12.668 1.00 97.50 74 VAL A CA 1
ATOM 553 C C . VAL A 1 74 ? 7.992 3.233 -13.204 1.00 97.50 74 VAL A C 1
ATOM 555 O O . VAL A 1 74 ? 8.976 2.781 -12.616 1.00 97.50 74 VAL A O 1
ATOM 558 N N . ASP A 1 75 ? 8.102 4.043 -14.256 1.00 97.25 75 ASP A N 1
ATOM 559 C CA . ASP A 1 75 ? 9.393 4.483 -14.794 1.00 97.25 75 ASP A CA 1
ATOM 560 C C . ASP A 1 75 ? 10.218 5.243 -13.744 1.00 97.25 75 ASP A C 1
ATOM 562 O O . ASP A 1 75 ? 11.397 4.931 -13.555 1.00 97.25 75 ASP A O 1
ATOM 566 N N . ASP A 1 76 ? 9.596 6.151 -12.981 1.00 97.25 76 ASP A N 1
ATOM 567 C CA . ASP A 1 76 ? 10.240 6.855 -11.863 1.00 97.25 76 ASP A CA 1
ATOM 568 C C . ASP A 1 76 ? 10.719 5.889 -10.757 1.00 97.25 76 ASP A C 1
ATOM 570 O O . ASP A 1 76 ? 11.781 6.107 -10.167 1.00 97.25 76 ASP A O 1
ATOM 574 N N . VAL A 1 77 ? 9.992 4.797 -10.470 1.00 96.75 77 VAL A N 1
ATOM 575 C CA . VAL A 1 77 ? 10.445 3.759 -9.516 1.00 96.75 77 VAL A CA 1
ATOM 576 C C . VAL A 1 77 ? 11.691 3.035 -10.036 1.00 96.75 77 VAL A C 1
ATOM 578 O O . VAL A 1 77 ? 12.643 2.822 -9.279 1.00 96.75 77 VAL A O 1
ATOM 581 N N . TRP A 1 78 ? 11.730 2.661 -11.317 1.00 97.00 78 TRP A N 1
ATOM 582 C CA . TRP A 1 78 ? 12.905 2.001 -11.900 1.00 97.00 78 TRP A CA 1
ATOM 583 C C . TRP A 1 78 ? 14.098 2.945 -12.031 1.00 97.00 78 TRP A C 1
ATOM 585 O O . TRP A 1 78 ? 15.234 2.526 -11.793 1.00 97.00 78 TRP A O 1
ATOM 595 N N . HIS A 1 79 ? 13.852 4.217 -12.343 1.00 96.38 79 HIS A N 1
ATOM 596 C CA . HIS A 1 79 ? 14.885 5.242 -12.346 1.00 96.38 79 HIS A CA 1
ATOM 597 C C . HIS A 1 79 ? 15.470 5.446 -10.942 1.00 96.38 79 HIS A C 1
ATOM 599 O O . HIS A 1 79 ? 16.691 5.426 -10.786 1.00 96.38 79 HIS A O 1
ATOM 605 N N . PHE A 1 80 ? 14.622 5.506 -9.910 1.00 95.94 80 PHE A N 1
ATOM 606 C CA . PHE A 1 80 ? 15.052 5.531 -8.509 1.00 95.94 80 PHE A CA 1
ATOM 607 C C . PHE A 1 80 ? 15.934 4.331 -8.145 1.00 95.94 80 PHE A C 1
ATOM 609 O O . PHE A 1 80 ? 16.985 4.496 -7.523 1.00 95.94 80 PHE A O 1
ATOM 616 N N . LEU A 1 81 ? 15.559 3.120 -8.570 1.00 95.88 81 LEU A N 1
ATOM 617 C CA . LEU A 1 81 ? 16.373 1.922 -8.348 1.00 95.88 81 LEU A CA 1
ATOM 618 C C . LEU A 1 81 ? 17.754 2.013 -9.017 1.00 95.88 81 LEU A C 1
ATOM 620 O O . LEU A 1 81 ? 18.759 1.614 -8.414 1.00 95.88 81 LEU A O 1
ATOM 624 N N . GLN A 1 82 ? 17.808 2.543 -10.241 1.00 96.38 82 GLN A N 1
ATOM 625 C CA . GLN A 1 82 ? 19.053 2.744 -10.983 1.00 96.38 82 GLN A CA 1
ATOM 626 C C . GLN A 1 82 ? 19.962 3.772 -10.314 1.00 96.38 82 GLN A C 1
ATOM 628 O O . GLN A 1 82 ? 21.149 3.510 -10.115 1.00 96.38 82 GLN A O 1
ATOM 633 N N . GLU A 1 83 ? 19.401 4.924 -9.957 1.00 95.44 83 GLU A N 1
ATOM 634 C CA . GLU A 1 83 ? 20.138 6.049 -9.392 1.00 95.44 83 GLU A CA 1
ATOM 635 C C . GLU A 1 83 ? 20.677 5.732 -7.992 1.00 95.44 83 GLU A C 1
ATOM 637 O O . GLU A 1 83 ? 21.850 5.974 -7.705 1.00 95.44 83 GLU A O 1
ATOM 642 N N . MET A 1 84 ? 19.839 5.154 -7.130 1.00 93.94 84 MET A N 1
ATOM 643 C CA . MET A 1 84 ? 20.140 5.055 -5.700 1.00 93.94 84 MET A CA 1
ATOM 644 C C . MET A 1 84 ? 20.826 3.752 -5.295 1.00 93.94 84 MET A C 1
ATOM 646 O O . MET A 1 84 ? 21.488 3.706 -4.256 1.00 93.94 84 MET A O 1
ATOM 650 N N . PHE A 1 85 ? 20.688 2.684 -6.086 1.00 94.12 85 PHE A N 1
ATOM 651 C CA . PHE A 1 85 ? 21.106 1.350 -5.646 1.00 94.12 85 PHE A CA 1
ATOM 652 C C . PHE A 1 85 ? 21.991 0.622 -6.654 1.00 94.12 85 PHE A C 1
ATOM 654 O O . PHE A 1 85 ? 23.089 0.173 -6.298 1.00 94.12 85 PHE A O 1
ATOM 661 N N . ASN A 1 86 ? 21.536 0.481 -7.898 1.00 95.00 86 ASN A N 1
ATOM 662 C CA . ASN A 1 86 ? 22.244 -0.300 -8.905 1.00 95.00 86 ASN A CA 1
ATOM 663 C C . ASN A 1 86 ? 22.043 0.287 -10.316 1.00 95.00 86 ASN A C 1
ATOM 665 O O . ASN A 1 86 ? 21.007 0.015 -10.916 1.00 95.00 86 ASN A O 1
ATOM 669 N N . PRO A 1 87 ? 23.034 0.987 -10.906 1.00 96.75 87 PRO A N 1
ATOM 670 C CA . PRO A 1 87 ? 22.889 1.605 -12.232 1.00 96.75 87 PRO A CA 1
ATOM 671 C C . PRO A 1 87 ? 22.660 0.589 -13.363 1.00 96.75 87 PRO A C 1
ATOM 673 O O . PRO A 1 87 ? 22.152 0.940 -14.431 1.00 96.75 87 PRO A O 1
ATOM 676 N N . ASP A 1 88 ? 22.985 -0.683 -13.131 1.00 96.44 88 ASP A N 1
ATOM 677 C CA . ASP A 1 88 ? 22.801 -1.772 -14.089 1.00 96.44 88 ASP A CA 1
ATOM 678 C C . ASP A 1 88 ? 21.468 -2.513 -13.902 1.00 96.44 88 ASP A C 1
ATOM 680 O O . ASP A 1 88 ? 21.194 -3.469 -14.624 1.00 96.44 88 ASP A O 1
ATOM 684 N N . ILE A 1 89 ? 20.609 -2.086 -12.967 1.00 96.81 89 ILE A N 1
ATOM 685 C CA . ILE A 1 89 ? 19.299 -2.711 -12.773 1.00 96.81 89 ILE A CA 1
ATOM 686 C C . ILE A 1 89 ? 18.376 -2.435 -13.964 1.00 96.81 89 ILE A C 1
ATOM 688 O O . ILE A 1 89 ? 18.285 -1.307 -14.466 1.00 96.81 89 ILE A O 1
ATOM 692 N N . ARG A 1 90 ? 17.699 -3.476 -14.449 1.00 95.44 90 ARG A N 1
ATOM 693 C CA . ARG A 1 90 ? 16.785 -3.401 -15.597 1.00 95.44 90 ARG A CA 1
ATOM 694 C C . ARG A 1 90 ? 15.462 -4.084 -15.269 1.00 95.44 90 ARG A C 1
ATOM 696 O O . ARG A 1 90 ? 15.461 -5.175 -14.700 1.00 95.44 90 ARG A O 1
ATOM 703 N N . ARG A 1 91 ? 14.348 -3.444 -15.647 1.00 94.75 91 ARG A N 1
ATOM 704 C CA . ARG A 1 91 ? 12.972 -3.922 -15.401 1.00 94.75 91 ARG A CA 1
ATOM 705 C C . ARG A 1 91 ? 12.678 -5.282 -16.023 1.00 94.75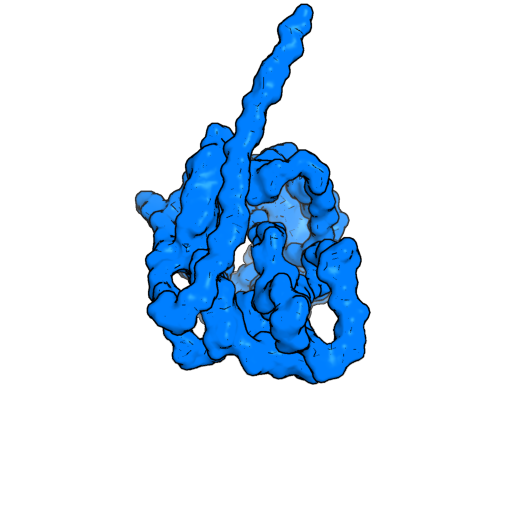 91 ARG A C 1
ATOM 707 O O . ARG A 1 91 ? 11.841 -6.012 -15.519 1.00 94.75 91 ARG A O 1
ATOM 714 N N . ASP A 1 92 ? 13.352 -5.620 -17.107 1.00 94.00 92 ASP A N 1
ATOM 715 C CA . ASP A 1 92 ? 13.120 -6.809 -17.924 1.00 94.00 92 ASP A CA 1
ATOM 716 C C . ASP A 1 92 ? 14.212 -7.881 -17.761 1.00 94.00 92 ASP A C 1
ATOM 718 O O . ASP A 1 92 ? 14.176 -8.903 -18.442 1.00 94.00 92 ASP A O 1
ATOM 722 N N . GLN A 1 93 ? 15.181 -7.679 -16.855 1.00 95.31 93 GLN A N 1
ATOM 723 C CA . GLN A 1 93 ? 16.302 -8.607 -16.645 1.00 95.31 93 GLN A CA 1
ATOM 724 C C . GLN A 1 93 ? 16.425 -9.002 -15.167 1.00 95.31 93 GLN A C 1
ATOM 726 O O . GLN A 1 93 ? 17.176 -8.362 -14.414 1.00 95.31 93 GLN A O 1
ATOM 731 N N . PRO A 1 94 ? 15.717 -10.065 -14.731 1.00 96.00 94 PRO A N 1
ATOM 732 C CA . PRO A 1 94 ? 15.728 -10.534 -13.346 1.00 96.00 94 PRO A CA 1
ATOM 733 C C . PRO A 1 94 ? 17.114 -10.855 -12.776 1.00 96.00 94 PRO A C 1
ATOM 735 O O . PRO A 1 94 ? 17.319 -10.785 -11.561 1.00 96.00 94 PRO A O 1
ATOM 738 N N . GLU A 1 95 ? 18.091 -11.171 -13.629 1.00 95.00 95 GLU A N 1
ATOM 739 C CA . GLU A 1 95 ? 19.505 -11.327 -13.267 1.00 95.00 95 GLU A CA 1
ATOM 740 C C . GLU A 1 95 ? 20.057 -10.135 -12.489 1.00 95.00 95 GLU A C 1
ATOM 742 O O . GLU A 1 95 ? 20.889 -10.294 -11.593 1.00 95.00 95 GLU A O 1
ATOM 747 N N . THR A 1 96 ? 19.598 -8.935 -12.840 1.00 95.75 96 THR A N 1
ATOM 748 C CA . THR A 1 96 ? 20.100 -7.680 -12.279 1.00 95.75 96 THR A CA 1
ATOM 749 C C . THR A 1 96 ? 19.538 -7.402 -10.882 1.00 95.75 96 THR A C 1
ATOM 751 O O . THR A 1 96 ? 20.092 -6.588 -10.144 1.00 95.75 96 THR A O 1
ATOM 754 N N . TRP A 1 97 ? 18.480 -8.113 -10.466 1.00 95.88 97 TRP A N 1
ATOM 755 C CA . TRP A 1 97 ? 17.760 -7.863 -9.209 1.00 95.88 97 TRP A CA 1
ATOM 756 C C . TRP A 1 97 ? 18.372 -8.568 -7.993 1.00 95.88 97 TRP A C 1
ATOM 758 O O . TRP A 1 97 ? 17.965 -8.324 -6.852 1.00 95.88 97 TRP A O 1
ATOM 768 N N . SER A 1 98 ? 19.330 -9.477 -8.203 1.00 91.81 98 SER A N 1
ATOM 769 C CA . SER A 1 98 ? 20.030 -10.165 -7.110 1.00 91.81 98 SER A CA 1
ATOM 770 C C . SER A 1 98 ? 21.074 -9.284 -6.425 1.00 91.81 98 SER A C 1
ATOM 772 O O . SER A 1 98 ? 21.371 -9.494 -5.248 1.00 91.81 98 SER A O 1
ATOM 774 N N . TYR A 1 99 ? 21.639 -8.313 -7.142 1.00 92.25 99 TYR A N 1
ATOM 775 C CA . TYR A 1 99 ? 22.717 -7.464 -6.650 1.00 92.25 99 TYR A CA 1
ATOM 776 C C . TYR A 1 99 ? 22.184 -6.100 -6.207 1.00 92.25 99 TYR A C 1
ATOM 778 O O . TYR A 1 99 ? 21.458 -5.445 -6.949 1.00 92.25 99 TYR A O 1
ATOM 786 N N . LYS A 1 100 ? 22.564 -5.672 -4.993 1.00 93.88 100 LYS A N 1
ATOM 787 C CA . LYS A 1 100 ? 22.211 -4.364 -4.408 1.00 93.88 100 LYS A CA 1
ATOM 788 C C . LYS A 1 100 ? 20.713 -4.019 -4.458 1.00 93.88 100 LYS A C 1
ATOM 790 O O . LYS A 1 100 ? 20.346 -2.862 -4.613 1.00 93.88 100 LYS A O 1
ATOM 795 N N . TRP A 1 101 ? 19.835 -5.004 -4.276 1.00 95.00 101 TRP A N 1
ATOM 796 C CA . TRP A 1 101 ? 18.415 -4.713 -4.076 1.00 95.00 101 TRP A CA 1
ATOM 797 C C . TRP A 1 101 ? 18.202 -3.935 -2.759 1.00 95.00 101 TRP A C 1
ATOM 799 O O . TRP A 1 101 ? 18.883 -4.260 -1.778 1.00 95.00 101 TRP A O 1
ATOM 809 N N . PRO A 1 102 ? 17.282 -2.950 -2.692 1.00 94.88 102 PRO A N 1
ATOM 810 C CA . PRO A 1 102 ? 17.129 -2.094 -1.514 1.00 94.88 102 PRO A CA 1
ATOM 811 C C . PRO A 1 102 ? 16.864 -2.835 -0.194 1.00 94.88 102 PRO A C 1
ATOM 813 O O . PRO A 1 102 ? 16.243 -3.909 -0.152 1.00 94.88 102 PRO A O 1
ATOM 816 N N . SER A 1 103 ? 17.299 -2.216 0.911 1.00 93.62 103 SER A N 1
ATOM 817 C CA . SER A 1 103 ? 16.899 -2.611 2.268 1.00 93.62 103 SER A CA 1
ATOM 818 C C . SER A 1 103 ? 15.384 -2.457 2.455 1.00 93.62 103 SER A C 1
ATOM 820 O O . SER A 1 103 ? 14.724 -1.783 1.670 1.00 93.62 103 SER A O 1
ATOM 822 N N . PHE A 1 104 ? 14.814 -3.128 3.461 1.00 92.06 104 PHE A N 1
ATOM 823 C CA . PHE A 1 104 ? 13.360 -3.201 3.707 1.00 92.06 104 PHE A CA 1
ATOM 824 C C . PHE A 1 104 ? 12.518 -3.834 2.583 1.00 92.06 104 PHE A C 1
ATOM 826 O O . PHE A 1 104 ? 11.308 -3.966 2.717 1.00 92.06 104 PHE A O 1
ATOM 833 N N . SER A 1 105 ? 13.138 -4.351 1.522 1.00 91.88 105 SER A N 1
ATOM 834 C CA . SER A 1 105 ? 12.432 -5.042 0.430 1.00 91.88 105 SER A CA 1
ATOM 835 C C . SER A 1 105 ? 11.644 -6.275 0.867 1.00 91.88 105 SER A C 1
ATOM 837 O O . SER A 1 105 ? 10.648 -6.635 0.251 1.00 91.88 105 SER A O 1
ATOM 839 N N . LYS A 1 106 ? 12.055 -6.903 1.970 1.00 91.62 106 LYS A N 1
ATOM 840 C CA . LYS A 1 106 ? 11.323 -7.992 2.631 1.00 91.62 106 LYS A CA 1
ATOM 841 C C . LYS A 1 106 ? 10.001 -7.554 3.275 1.00 91.62 106 LYS A C 1
ATOM 843 O O . LYS A 1 106 ? 9.209 -8.403 3.659 1.00 91.62 106 LYS A O 1
ATOM 848 N N . MET A 1 107 ? 9.778 -6.251 3.369 1.00 90.69 107 MET A N 1
ATOM 849 C CA . MET A 1 107 ? 8.556 -5.586 3.819 1.00 90.69 107 MET A CA 1
ATOM 850 C C . MET A 1 107 ? 7.849 -4.882 2.642 1.00 90.69 107 MET A C 1
ATOM 852 O O . MET A 1 107 ? 6.925 -4.110 2.856 1.00 90.69 107 MET A O 1
ATOM 856 N N . GLY A 1 108 ? 8.307 -5.099 1.399 1.00 91.62 108 GLY A N 1
ATOM 857 C CA . GLY A 1 108 ? 7.778 -4.445 0.196 1.00 91.62 108 GLY A CA 1
ATOM 858 C C . GLY A 1 108 ? 8.254 -3.004 -0.028 1.00 91.62 108 GLY A C 1
ATOM 859 O O . GLY A 1 108 ? 7.787 -2.361 -0.962 1.00 91.62 108 GLY A O 1
ATOM 860 N N . ILE A 1 109 ? 9.183 -2.490 0.786 1.00 92.94 109 ILE A N 1
ATOM 861 C CA . ILE A 1 109 ? 9.627 -1.086 0.766 1.00 92.94 109 ILE A CA 1
ATOM 862 C C . ILE A 1 109 ? 11.007 -0.972 0.104 1.00 92.94 109 ILE A C 1
ATOM 864 O O . ILE A 1 109 ? 11.880 -1.813 0.326 1.00 92.94 109 ILE A O 1
ATOM 868 N N . LEU A 1 110 ? 11.233 0.080 -0.685 1.00 94.12 110 LEU A N 1
ATOM 869 C CA . LEU A 1 110 ? 12.513 0.338 -1.348 1.00 94.12 110 LEU A CA 1
ATOM 870 C C . LEU A 1 110 ? 13.391 1.316 -0.554 1.00 94.12 110 LEU A C 1
ATOM 872 O O . LEU A 1 110 ? 13.508 2.493 -0.891 1.00 94.12 110 LEU A O 1
ATOM 876 N N . GLY A 1 111 ? 14.039 0.816 0.500 1.00 91.44 111 GLY A N 1
ATOM 877 C CA . GLY A 1 111 ? 14.939 1.611 1.336 1.00 91.44 111 GLY A CA 1
ATOM 878 C C . GLY A 1 111 ? 14.207 2.572 2.279 1.00 91.44 111 GLY A C 1
ATOM 879 O O . GLY A 1 111 ? 13.025 2.405 2.575 1.00 91.44 111 GLY A O 1
ATOM 880 N N . ASN A 1 112 ? 14.928 3.566 2.804 1.00 88.25 112 ASN A N 1
ATOM 881 C CA . ASN A 1 112 ? 14.364 4.562 3.727 1.00 88.25 112 ASN A CA 1
ATOM 882 C C . ASN A 1 112 ? 14.323 5.982 3.140 1.00 88.25 112 ASN A C 1
ATOM 884 O O . ASN A 1 112 ? 13.934 6.933 3.824 1.00 88.25 112 ASN A O 1
ATOM 888 N N . ASP A 1 113 ? 14.728 6.127 1.880 1.00 86.69 113 ASP A N 1
ATOM 889 C CA . ASP A 1 113 ? 14.787 7.408 1.192 1.00 86.69 113 ASP A CA 1
ATOM 890 C C . ASP A 1 113 ? 13.397 7.889 0.774 1.00 86.69 113 ASP A C 1
ATOM 892 O O . ASP A 1 113 ? 12.479 7.115 0.493 1.00 86.69 113 ASP A O 1
ATOM 896 N N . ARG A 1 114 ? 13.234 9.212 0.761 1.00 83.62 114 ARG A N 1
ATOM 897 C CA . ARG A 1 114 ? 11.982 9.854 0.357 1.00 83.62 114 ARG A CA 1
ATOM 898 C C . ARG A 1 114 ? 11.878 9.832 -1.160 1.00 83.62 114 ARG A C 1
ATOM 900 O O . ARG A 1 114 ? 12.767 10.327 -1.848 1.00 83.62 114 ARG A O 1
ATOM 907 N N . TRP A 1 115 ? 10.766 9.319 -1.673 1.00 88.50 115 TRP A N 1
ATOM 908 C CA . TRP A 1 115 ? 10.546 9.222 -3.110 1.00 88.50 115 TRP A CA 1
ATOM 909 C C . TRP A 1 115 ? 9.936 10.529 -3.642 1.00 88.50 115 TRP A C 1
ATOM 911 O O . TRP A 1 115 ? 8.719 10.740 -3.588 1.00 88.50 115 TRP A O 1
ATOM 921 N N . LEU A 1 116 ? 10.812 11.439 -4.082 1.00 92.44 116 LEU A N 1
ATOM 922 C CA . LEU A 1 116 ? 10.512 12.825 -4.488 1.00 92.44 116 LEU A CA 1
ATOM 923 C C . LEU A 1 116 ? 10.686 13.080 -5.997 1.00 92.44 116 LEU A C 1
ATOM 925 O O . LEU A 1 116 ? 10.981 14.198 -6.414 1.00 92.44 116 LEU A O 1
ATOM 929 N N . TYR A 1 117 ? 10.502 12.047 -6.815 1.00 94.56 117 TYR A N 1
ATOM 930 C CA . TYR A 1 117 ? 10.578 12.163 -8.271 1.00 94.56 117 TYR A CA 1
ATOM 931 C C . TYR A 1 117 ? 9.375 12.942 -8.829 1.00 94.56 117 TYR A C 1
ATOM 933 O O . TYR A 1 117 ? 8.341 13.019 -8.152 1.00 94.56 117 TYR A O 1
ATOM 941 N N . PRO A 1 118 ? 9.492 13.546 -10.029 1.00 95.88 118 PRO A N 1
ATOM 942 C CA . PRO A 1 118 ? 8.457 14.414 -10.584 1.00 95.88 118 PRO A CA 1
ATOM 943 C C . PRO A 1 118 ? 7.061 13.782 -10.586 1.00 95.88 118 PRO A C 1
ATOM 945 O O . PRO A 1 118 ? 6.138 14.385 -10.035 1.00 95.88 118 PRO A O 1
ATOM 948 N N . GLN A 1 119 ? 6.908 12.545 -11.074 1.00 97.19 119 GLN A N 1
ATOM 949 C CA . GLN A 1 119 ? 5.591 11.909 -11.128 1.00 97.19 119 GLN A CA 1
ATOM 950 C C . GLN A 1 119 ? 5.061 11.586 -9.724 1.00 97.19 119 GLN A C 1
ATOM 952 O O . GLN A 1 119 ? 3.862 11.692 -9.469 1.00 97.19 119 GLN A O 1
ATOM 957 N N . ALA A 1 120 ? 5.936 11.268 -8.765 1.00 95.25 120 ALA A N 1
ATOM 958 C CA . ALA A 1 120 ? 5.533 11.074 -7.372 1.00 95.25 120 ALA A CA 1
ATOM 959 C C . ALA A 1 120 ? 5.013 12.377 -6.730 1.00 95.25 120 ALA A C 1
ATOM 961 O O . ALA A 1 120 ? 4.114 12.344 -5.884 1.00 95.25 120 ALA A O 1
ATOM 962 N N . CYS A 1 121 ? 5.571 13.532 -7.097 1.00 96.06 121 CYS A N 1
ATOM 963 C CA . CYS A 1 121 ? 5.080 14.844 -6.668 1.00 96.06 121 CYS A CA 1
ATOM 964 C C . CYS A 1 121 ? 3.751 15.207 -7.347 1.00 96.06 121 CYS A C 1
ATOM 966 O O . CYS A 1 121 ? 2.858 15.735 -6.679 1.00 96.06 121 CYS A O 1
ATOM 968 N N . ASP A 1 122 ? 3.590 14.879 -8.629 1.00 97.19 122 ASP A N 1
ATOM 969 C CA . ASP A 1 122 ? 2.346 15.098 -9.372 1.00 97.19 122 ASP A CA 1
ATOM 970 C C . ASP A 1 122 ? 1.208 14.219 -8.840 1.00 97.19 122 ASP A C 1
ATOM 972 O O . ASP A 1 122 ? 0.105 14.710 -8.604 1.00 97.19 122 ASP A O 1
ATOM 976 N N . ASN A 1 123 ? 1.477 12.944 -8.546 1.00 97.19 123 ASN A N 1
ATOM 977 C CA . ASN A 1 123 ? 0.492 12.030 -7.962 1.00 97.19 123 ASN A CA 1
ATOM 978 C C . ASN A 1 123 ? -0.023 12.543 -6.611 1.00 97.19 123 ASN A C 1
ATOM 980 O O . ASN A 1 123 ? -1.225 12.547 -6.363 1.00 97.19 123 ASN A O 1
ATOM 984 N N . ARG A 1 124 ? 0.865 13.042 -5.743 1.00 95.12 124 ARG A 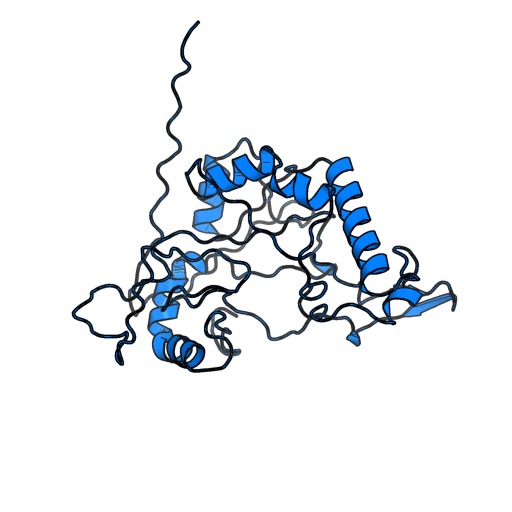N 1
ATOM 985 C CA . ARG A 1 124 ? 0.474 13.597 -4.433 1.00 95.12 124 ARG A CA 1
ATOM 986 C C . ARG A 1 124 ? -0.387 14.858 -4.530 1.00 95.12 124 ARG A C 1
ATOM 988 O O . ARG A 1 124 ? -1.059 15.200 -3.562 1.00 95.12 124 ARG A O 1
ATOM 995 N N . GLN A 1 125 ? -0.357 15.536 -5.673 1.00 95.56 125 GLN A N 1
ATOM 996 C CA . GLN A 1 125 ? -1.149 16.733 -5.961 1.00 95.56 125 GLN A CA 1
ATOM 997 C C . GLN A 1 125 ? -2.307 16.446 -6.927 1.00 95.56 125 GLN A C 1
ATOM 999 O O . GLN A 1 125 ? -2.995 17.371 -7.359 1.00 95.56 125 GLN A O 1
ATOM 1004 N N . ASN A 1 126 ? -2.538 15.180 -7.283 1.00 97.81 126 ASN A N 1
ATOM 1005 C CA . ASN A 1 126 ? -3.573 14.813 -8.233 1.00 97.81 126 ASN A CA 1
ATOM 1006 C C . ASN A 1 126 ? -4.968 15.143 -7.652 1.00 97.81 126 ASN A C 1
ATOM 1008 O O . ASN A 1 126 ? -5.271 14.739 -6.523 1.00 97.81 126 ASN A O 1
ATOM 1012 N N . PRO A 1 127 ? -5.843 15.833 -8.409 1.00 97.50 127 PRO A N 1
ATOM 1013 C CA . PRO A 1 127 ? -7.156 16.257 -7.921 1.00 97.50 127 PRO A CA 1
ATOM 1014 C C . PRO A 1 127 ? -8.085 15.090 -7.557 1.00 97.50 127 PRO A C 1
ATOM 1016 O O . PRO A 1 127 ? -8.899 15.225 -6.644 1.00 97.50 127 PRO A O 1
ATOM 1019 N N . ASN A 1 128 ? -7.953 13.937 -8.218 1.00 98.25 128 ASN A N 1
ATOM 1020 C CA . ASN A 1 128 ? -8.728 12.744 -7.891 1.00 98.25 128 ASN A CA 1
ATOM 1021 C C . ASN A 1 128 ? -8.272 12.155 -6.553 1.00 98.25 128 ASN A C 1
ATOM 1023 O O . ASN A 1 128 ? -9.094 11.867 -5.688 1.00 98.25 128 ASN A O 1
ATOM 1027 N N . ILE A 1 129 ? -6.958 12.047 -6.342 1.00 97.56 129 ILE A N 1
ATOM 1028 C CA . ILE A 1 129 ? -6.397 11.579 -5.068 1.00 97.56 129 ILE A CA 1
ATOM 1029 C C . ILE A 1 129 ? -6.806 12.531 -3.934 1.00 97.56 129 ILE A C 1
ATOM 1031 O O . ILE A 1 129 ? -7.286 12.073 -2.896 1.00 97.56 129 ILE A O 1
ATOM 1035 N N . TYR A 1 130 ? -6.719 13.847 -4.158 1.00 96.75 130 TYR A N 1
ATOM 1036 C CA . TYR A 1 130 ? -7.223 14.851 -3.218 1.00 96.75 130 TYR A CA 1
ATOM 1037 C C . TYR A 1 130 ? -8.703 14.626 -2.877 1.00 96.75 130 TYR A C 1
ATOM 1039 O O . TYR A 1 130 ? -9.037 14.534 -1.700 1.00 96.75 130 TYR A O 1
ATOM 1047 N N . LYS A 1 131 ? -9.583 14.468 -3.876 1.00 97.00 131 LYS A N 1
ATOM 1048 C CA . LYS A 1 131 ? -11.027 14.261 -3.666 1.00 97.00 131 LYS A CA 1
ATOM 1049 C C . LYS A 1 131 ? -11.332 12.974 -2.884 1.00 97.00 131 LYS A C 1
ATOM 1051 O O . LYS A 1 131 ? -12.247 12.974 -2.058 1.00 97.00 131 LYS A O 1
ATOM 1056 N N . VAL A 1 132 ? -10.559 11.901 -3.079 1.00 97.19 132 VAL A N 1
ATOM 1057 C CA . VAL A 1 132 ? -10.687 10.668 -2.278 1.00 97.19 132 VAL A CA 1
ATOM 1058 C C . VAL A 1 132 ? -10.354 10.930 -0.811 1.00 97.19 132 VAL A C 1
ATOM 1060 O O . VAL A 1 132 ? -11.162 10.620 0.065 1.00 97.19 132 VAL A O 1
ATOM 1063 N N . PHE A 1 133 ? -9.207 11.549 -0.522 1.00 95.44 133 PHE A N 1
ATOM 1064 C CA . PHE A 1 133 ? -8.840 11.864 0.860 1.00 95.44 133 PHE A CA 1
ATOM 1065 C C . PHE A 1 133 ? -9.771 12.895 1.494 1.00 95.44 133 PHE A C 1
ATOM 1067 O O . PHE A 1 133 ? -10.122 12.745 2.658 1.00 95.44 133 PHE A O 1
ATOM 1074 N N . GLN A 1 134 ? -10.222 13.892 0.735 1.00 93.88 134 GLN A N 1
ATOM 1075 C CA . GLN A 1 134 ? -11.203 14.875 1.185 1.00 93.88 134 GLN A CA 1
ATOM 1076 C C . GLN A 1 134 ? -12.501 14.177 1.604 1.00 93.88 134 GLN A C 1
ATOM 1078 O O . GLN A 1 134 ? -13.061 14.496 2.647 1.00 93.88 134 GLN A O 1
ATOM 1083 N N . THR A 1 135 ? -12.947 13.184 0.829 1.00 94.44 135 THR A N 1
ATOM 1084 C CA . THR A 1 135 ? -14.110 12.359 1.176 1.00 94.44 135 THR A CA 1
ATOM 1085 C C . THR A 1 135 ? -13.861 11.595 2.477 1.00 94.44 135 THR A C 1
ATOM 1087 O O . THR A 1 135 ? -14.659 11.689 3.402 1.00 94.44 135 THR A O 1
ATOM 1090 N N . LEU A 1 136 ? -12.737 10.879 2.583 1.00 92.81 136 LEU A N 1
ATOM 1091 C CA . LEU A 1 136 ? -12.438 10.025 3.738 1.00 92.81 136 LEU A CA 1
ATOM 1092 C C . LEU A 1 136 ? -12.147 10.801 5.034 1.00 92.81 136 LEU A C 1
ATOM 1094 O O . LEU A 1 136 ? -12.448 10.293 6.115 1.00 92.81 136 LEU A O 1
ATOM 1098 N N . PHE A 1 137 ? -11.556 11.994 4.950 1.00 88.56 137 PHE A N 1
ATOM 1099 C CA . PHE A 1 137 ? -11.295 12.863 6.103 1.00 88.56 137 PHE A CA 1
ATOM 1100 C C . PHE A 1 137 ? -12.451 13.812 6.420 1.00 88.56 137 PHE A C 1
ATOM 1102 O O . PHE A 1 137 ? -12.543 14.263 7.558 1.00 88.56 137 PHE A O 1
ATOM 1109 N N . GLY A 1 138 ? -13.323 14.104 5.450 1.00 87.81 138 GLY A N 1
ATOM 1110 C CA . GLY A 1 138 ? -14.419 15.061 5.610 1.00 87.81 138 GLY A CA 1
ATOM 1111 C C . GLY A 1 138 ? -13.944 16.509 5.749 1.00 87.81 138 GLY A C 1
ATOM 1112 O O . GLY A 1 138 ? -14.657 17.324 6.320 1.00 87.81 138 GLY A O 1
ATOM 1113 N N . GLU A 1 139 ? -12.744 16.830 5.255 1.00 86.69 139 GLU A N 1
ATOM 1114 C CA . GLU A 1 139 ? -12.109 18.144 5.396 1.00 86.69 139 GLU A CA 1
ATOM 1115 C C . GLU A 1 139 ? -11.386 18.537 4.102 1.00 86.69 139 GLU A C 1
ATOM 1117 O O . GLU A 1 139 ? -10.908 17.684 3.349 1.00 86.69 139 GLU A O 1
ATOM 1122 N N . HIS A 1 140 ? -11.308 19.840 3.840 1.00 88.62 140 HIS A N 1
ATOM 1123 C CA . HIS A 1 140 ? -10.701 20.400 2.635 1.00 88.62 140 HIS A CA 1
ATOM 1124 C C . HIS A 1 140 ? -9.220 20.747 2.816 1.00 88.62 140 HIS A C 1
ATOM 1126 O O . HIS A 1 140 ? -8.459 20.735 1.842 1.00 88.62 140 HIS A O 1
ATOM 1132 N N . GLU A 1 141 ? -8.814 21.062 4.045 1.00 90.00 141 GLU A N 1
ATOM 1133 C CA . GLU A 1 141 ? -7.452 21.461 4.398 1.00 90.00 141 GLU A CA 1
ATOM 1134 C C . GLU A 1 141 ? -6.561 20.233 4.624 1.00 90.00 141 GLU A C 1
ATOM 1136 O O . GLU A 1 141 ? -6.270 19.824 5.748 1.00 90.00 141 GLU A O 1
ATOM 1141 N N . LEU A 1 142 ? -6.131 19.622 3.519 1.00 89.12 142 LEU A N 1
ATOM 1142 C CA . LEU A 1 142 ? -5.267 18.445 3.537 1.00 89.12 142 LEU A CA 1
ATOM 1143 C C . LEU A 1 142 ? -3.792 18.822 3.378 1.00 89.12 142 LEU A C 1
ATOM 1145 O O . LEU A 1 142 ? -3.429 19.683 2.576 1.00 89.12 142 LEU A O 1
ATOM 1149 N N . ILE A 1 143 ? -2.925 18.121 4.111 1.00 88.00 143 ILE A N 1
ATOM 1150 C CA . ILE A 1 143 ? -1.470 18.267 4.018 1.00 88.00 143 ILE A CA 1
ATOM 1151 C C . ILE A 1 143 ? -0.898 17.090 3.231 1.00 88.00 143 ILE A C 1
ATOM 1153 O O . ILE A 1 143 ? -1.164 15.927 3.534 1.00 88.00 143 ILE A O 1
ATOM 1157 N N . VAL A 1 144 ? -0.054 17.393 2.246 1.00 88.75 144 VAL A N 1
ATOM 1158 C CA . VAL A 1 144 ? 0.674 16.374 1.487 1.00 88.75 144 VAL A CA 1
ATOM 1159 C C . VAL A 1 144 ? 1.737 15.717 2.366 1.00 88.75 144 VAL A C 1
ATOM 1161 O O . VAL A 1 144 ? 2.600 16.383 2.939 1.00 88.75 144 VAL A O 1
ATOM 1164 N N . ASN A 1 145 ? 1.710 14.387 2.419 1.00 86.06 145 ASN A N 1
ATOM 1165 C CA . ASN A 1 145 ? 2.743 13.586 3.059 1.00 86.06 145 ASN A CA 1
ATOM 1166 C C . ASN A 1 145 ? 3.782 13.089 2.037 1.00 86.06 145 ASN A C 1
ATOM 1168 O O . ASN A 1 145 ? 3.434 12.580 0.968 1.00 86.06 145 ASN A O 1
ATOM 1172 N N . ILE A 1 146 ? 5.068 13.209 2.376 1.00 88.12 146 ILE A N 1
ATOM 1173 C CA . ILE A 1 146 ? 6.167 12.666 1.572 1.00 88.12 146 ILE A CA 1
ATOM 1174 C C . ILE A 1 146 ? 6.557 11.302 2.139 1.00 88.12 146 ILE A C 1
ATOM 1176 O O . ILE A 1 146 ? 7.066 11.203 3.255 1.00 88.12 146 ILE A O 1
ATOM 1180 N N . THR A 1 147 ? 6.382 10.268 1.322 1.00 87.25 147 THR A N 1
ATOM 1181 C CA . THR A 1 147 ? 6.605 8.868 1.699 1.00 87.25 147 THR A CA 1
ATOM 1182 C C . THR A 1 147 ? 7.555 8.151 0.728 1.00 87.25 147 THR A C 1
ATOM 1184 O O . THR A 1 147 ? 8.191 8.775 -0.128 1.00 87.25 147 THR A O 1
ATOM 1187 N N . ARG A 1 148 ? 7.691 6.840 0.908 1.00 91.94 148 ARG A N 1
ATOM 1188 C CA . ARG A 1 148 ? 8.597 5.932 0.198 1.00 91.94 148 ARG A CA 1
ATOM 1189 C C . ARG A 1 148 ? 7.899 5.261 -0.990 1.00 91.94 148 ARG A C 1
ATOM 1191 O O . ARG A 1 148 ? 6.674 5.288 -1.087 1.00 91.94 148 ARG A O 1
ATOM 1198 N N . ALA A 1 149 ? 8.690 4.642 -1.862 1.00 93.88 149 ALA A N 1
ATOM 1199 C CA . ALA A 1 149 ? 8.206 3.737 -2.902 1.00 93.88 149 ALA A CA 1
ATOM 1200 C C . ALA A 1 149 ? 8.239 2.278 -2.422 1.00 93.88 149 ALA A C 1
ATOM 1202 O O . ALA A 1 149 ? 9.058 1.907 -1.571 1.00 93.88 149 ALA A O 1
ATOM 1203 N N . GLY A 1 150 ? 7.376 1.450 -3.006 1.00 93.69 150 GLY A N 1
ATOM 1204 C CA . GLY A 1 150 ? 7.369 0.004 -2.817 1.00 93.69 150 GLY A CA 1
ATOM 1205 C C . GLY A 1 150 ? 7.465 -0.732 -4.149 1.00 93.69 150 GLY A C 1
ATOM 1206 O O . GLY A 1 150 ? 6.970 -0.248 -5.163 1.00 93.69 150 GLY A O 1
ATOM 1207 N N . LEU A 1 151 ? 8.128 -1.886 -4.140 1.00 93.88 151 LEU A N 1
ATOM 1208 C CA . LEU A 1 151 ? 8.166 -2.830 -5.258 1.00 93.88 151 LEU A CA 1
ATOM 1209 C C . LEU A 1 151 ? 8.519 -4.215 -4.717 1.00 93.88 151 LEU A C 1
ATOM 1211 O O . LEU A 1 151 ? 9.529 -4.386 -4.022 1.00 93.88 151 LEU A O 1
ATOM 1215 N N . MET A 1 152 ? 7.704 -5.208 -5.061 1.00 92.25 152 MET A N 1
ATOM 1216 C CA . MET A 1 152 ? 7.969 -6.608 -4.748 1.00 92.25 152 MET A CA 1
ATOM 1217 C C . MET A 1 152 ? 8.630 -7.303 -5.939 1.00 92.25 152 MET A C 1
ATOM 1219 O O . MET A 1 152 ? 8.365 -6.983 -7.094 1.00 92.25 152 MET A O 1
ATOM 1223 N N . ARG A 1 153 ? 9.526 -8.252 -5.653 1.00 93.19 153 ARG A N 1
ATOM 1224 C CA . ARG A 1 153 ? 10.108 -9.114 -6.690 1.00 93.19 153 ARG A CA 1
ATOM 1225 C C . ARG A 1 153 ? 9.235 -10.356 -6.847 1.00 93.19 153 ARG A C 1
ATOM 1227 O O . ARG A 1 153 ? 8.859 -10.919 -5.816 1.00 93.19 153 ARG A O 1
ATOM 1234 N N . PRO A 1 154 ? 9.012 -10.855 -8.076 1.00 93.38 154 PRO A N 1
ATOM 1235 C CA . PRO A 1 154 ? 8.383 -12.155 -8.263 1.00 93.38 154 PRO A CA 1
ATOM 1236 C C . PRO A 1 154 ? 9.236 -13.227 -7.584 1.00 93.38 154 PRO A C 1
ATOM 1238 O O . PRO A 1 154 ? 10.462 -13.135 -7.573 1.00 93.38 154 PRO A O 1
ATOM 1241 N N . THR A 1 155 ? 8.602 -14.240 -6.999 1.00 94.25 155 THR A N 1
ATOM 1242 C CA . THR A 1 155 ? 9.308 -15.288 -6.234 1.00 94.25 155 THR A CA 1
ATOM 1243 C C . THR A 1 155 ? 9.214 -16.667 -6.874 1.00 94.25 155 THR A C 1
ATOM 1245 O O . THR A 1 155 ? 9.939 -17.580 -6.475 1.00 94.25 155 THR A O 1
ATOM 1248 N N . LYS A 1 156 ? 8.352 -16.809 -7.883 1.00 94.69 156 LYS A N 1
ATOM 1249 C CA . LYS A 1 156 ? 8.026 -18.063 -8.554 1.00 94.69 156 LYS A CA 1
ATOM 1250 C C . LYS A 1 156 ? 8.205 -17.939 -10.056 1.00 94.69 156 LYS A C 1
ATOM 1252 O O . LYS A 1 156 ? 7.899 -16.893 -10.620 1.00 94.69 156 LYS A O 1
ATOM 1257 N N . ASN A 1 157 ? 8.659 -19.020 -10.687 1.00 95.50 157 ASN A N 1
ATOM 1258 C CA . ASN A 1 157 ? 8.712 -19.163 -12.145 1.00 95.50 157 ASN A CA 1
ATOM 1259 C C . ASN A 1 157 ? 9.449 -18.020 -12.876 1.00 95.50 157 ASN A C 1
ATOM 1261 O O . ASN A 1 157 ? 9.020 -17.567 -13.937 1.00 95.50 157 ASN A O 1
ATOM 1265 N N . ILE A 1 158 ? 10.573 -17.549 -12.333 1.00 95.81 158 ILE A N 1
ATOM 1266 C CA . ILE A 1 158 ? 11.296 -16.397 -12.883 1.00 95.81 158 ILE A CA 1
ATOM 1267 C C . ILE A 1 158 ? 12.226 -16.875 -13.995 1.00 95.81 158 ILE A C 1
ATOM 1269 O O . ILE A 1 158 ? 13.098 -17.713 -13.760 1.00 95.81 158 ILE A O 1
ATOM 1273 N N . TYR A 1 159 ? 12.070 -16.324 -15.196 1.00 96.50 159 TYR A N 1
ATOM 1274 C CA . TYR A 1 159 ? 12.937 -16.636 -16.328 1.00 96.50 159 TYR A CA 1
ATOM 1275 C C . TYR A 1 159 ? 14.217 -15.786 -16.312 1.00 96.50 159 TYR A C 1
ATOM 1277 O O . TYR A 1 159 ? 14.166 -14.560 -16.388 1.00 96.50 159 TYR A O 1
ATOM 1285 N N . PHE A 1 160 ? 15.372 -16.449 -16.252 1.00 96.00 160 PHE A N 1
ATOM 1286 C CA . PHE A 1 160 ? 16.701 -15.845 -16.346 1.00 96.00 160 PHE A CA 1
ATOM 1287 C C . PHE A 1 160 ? 17.273 -16.070 -17.754 1.00 96.00 160 PHE A C 1
ATOM 1289 O O . PHE A 1 160 ? 17.842 -17.126 -18.053 1.00 96.00 160 PHE A O 1
ATOM 1296 N N . SER A 1 161 ? 17.125 -15.060 -18.615 1.00 93.38 161 SER A N 1
ATOM 1297 C CA . SER A 1 161 ? 17.593 -15.031 -20.009 1.00 93.38 161 SER A CA 1
ATOM 1298 C C . SER A 1 161 ? 19.078 -15.382 -20.191 1.00 93.38 161 SER A C 1
ATOM 1300 O O . SER A 1 161 ? 19.425 -16.140 -21.096 1.00 93.38 161 SER A O 1
ATOM 1302 N N . SER A 1 162 ? 19.952 -14.916 -19.297 1.00 91.50 162 SER A N 1
ATOM 1303 C CA . SER A 1 162 ? 21.407 -15.149 -19.326 1.00 91.50 162 SER A CA 1
ATOM 1304 C C . SER A 1 162 ? 21.796 -16.628 -19.264 1.00 91.50 162 SER A C 1
ATOM 1306 O O . SER A 1 162 ? 22.857 -17.020 -19.751 1.00 91.50 162 SER A O 1
ATOM 1308 N N . ARG A 1 163 ? 20.945 -17.449 -18.639 1.00 93.31 163 ARG A N 1
ATOM 1309 C CA . ARG A 1 163 ? 21.160 -18.886 -18.424 1.00 93.31 163 ARG A CA 1
ATOM 1310 C C . ARG A 1 163 ? 20.092 -19.745 -19.102 1.00 93.31 163 ARG A C 1
ATOM 1312 O O . ARG A 1 163 ? 20.217 -20.967 -19.071 1.00 93.31 163 ARG A O 1
ATOM 1319 N N . ASN A 1 164 ? 19.090 -19.119 -19.727 1.00 95.12 164 ASN A N 1
ATOM 1320 C CA . ASN A 1 164 ? 17.932 -19.757 -20.352 1.00 95.12 164 ASN A CA 1
ATOM 1321 C C . ASN A 1 164 ? 17.237 -20.764 -19.411 1.00 95.12 164 ASN A C 1
ATOM 1323 O O . ASN A 1 164 ? 17.044 -21.930 -19.757 1.00 95.12 164 ASN A O 1
ATOM 1327 N N . GLN A 1 165 ? 16.935 -20.335 -18.181 1.00 96.88 165 GLN A N 1
ATOM 1328 C CA . GLN A 1 165 ? 16.375 -21.190 -17.124 1.00 96.88 165 GLN A CA 1
ATOM 1329 C C . GLN A 1 165 ? 15.262 -20.486 -16.350 1.00 96.88 165 GLN A C 1
ATOM 1331 O O . GLN A 1 165 ? 15.285 -19.267 -16.190 1.00 96.88 165 GLN A O 1
ATOM 1336 N N . ILE A 1 166 ? 14.314 -21.277 -15.847 1.00 97.75 166 ILE A N 1
ATOM 1337 C CA . ILE A 1 166 ? 13.268 -20.834 -14.923 1.00 97.75 166 ILE A CA 1
ATOM 1338 C C . ILE A 1 166 ? 13.671 -21.257 -13.511 1.00 97.75 166 ILE A C 1
ATOM 1340 O O . ILE A 1 166 ? 13.988 -22.425 -13.284 1.00 97.75 166 ILE A O 1
ATOM 1344 N N . GLU A 1 167 ? 13.665 -20.319 -12.567 1.00 96.19 167 GLU A N 1
ATOM 1345 C CA . GLU A 1 167 ? 14.031 -20.571 -11.174 1.00 96.19 167 GLU A CA 1
ATOM 1346 C C . GLU A 1 167 ? 13.076 -19.866 -10.204 1.00 96.19 167 GLU A C 1
ATOM 1348 O O . GLU A 1 167 ? 12.623 -18.746 -10.448 1.00 96.19 167 GLU A O 1
ATOM 1353 N N . ASP A 1 168 ? 12.842 -20.495 -9.053 1.00 96.62 168 ASP A N 1
ATOM 1354 C CA . ASP A 1 168 ? 12.199 -19.850 -7.911 1.00 96.62 168 ASP A CA 1
ATOM 1355 C C . ASP A 1 168 ? 13.224 -19.048 -7.086 1.00 96.62 168 ASP A C 1
ATOM 1357 O O . ASP A 1 168 ? 14.431 -19.335 -7.054 1.00 96.62 168 ASP A O 1
ATOM 1361 N N . ARG A 1 169 ? 12.736 -18.026 -6.380 1.00 95.50 169 ARG A N 1
ATOM 1362 C CA . ARG A 1 169 ? 13.519 -17.158 -5.488 1.00 95.50 169 ARG A CA 1
ATOM 1363 C C . ARG A 1 169 ? 12.826 -17.018 -4.143 1.00 95.50 169 ARG A C 1
ATOM 1365 O O . ARG A 1 169 ? 12.328 -15.959 -3.770 1.00 95.50 169 ARG A O 1
ATOM 1372 N N . GLU A 1 170 ? 12.845 -18.095 -3.367 1.00 93.88 170 GLU A N 1
ATOM 1373 C CA . GLU A 1 170 ? 12.238 -18.104 -2.030 1.00 93.88 170 GLU A CA 1
ATOM 1374 C C . GLU A 1 170 ? 12.869 -17.077 -1.088 1.00 93.88 170 GLU A C 1
ATOM 1376 O O . GLU A 1 170 ? 12.197 -16.423 -0.290 1.00 93.88 170 GLU A O 1
ATOM 1381 N N . ASN A 1 171 ? 14.167 -16.832 -1.254 1.00 93.12 171 ASN A N 1
ATOM 1382 C CA . ASN A 1 171 ? 14.879 -15.793 -0.529 1.00 93.12 171 ASN A CA 1
ATOM 1383 C C . ASN A 1 171 ? 14.464 -14.365 -0.928 1.00 93.12 171 ASN A C 1
ATOM 1385 O O . ASN A 1 171 ? 15.005 -13.426 -0.347 1.00 93.12 171 ASN A O 1
ATOM 1389 N N . TRP A 1 172 ? 13.526 -14.157 -1.855 1.00 94.25 172 TRP A N 1
ATOM 1390 C CA . TRP A 1 172 ? 12.953 -12.844 -2.177 1.00 94.25 172 TRP A CA 1
ATOM 1391 C C . TRP A 1 172 ? 11.581 -12.594 -1.553 1.00 94.25 172 TRP A C 1
ATOM 1393 O O . TRP A 1 172 ? 11.205 -11.428 -1.462 1.00 94.25 172 TRP A O 1
ATOM 1403 N N . LYS A 1 173 ? 10.903 -13.629 -1.034 1.00 92.06 173 LYS A N 1
ATOM 1404 C CA . LYS A 1 173 ? 9.615 -13.503 -0.330 1.00 92.06 173 LYS A CA 1
ATOM 1405 C C . LYS A 1 173 ? 9.651 -12.472 0.786 1.00 92.06 173 LYS A C 1
ATOM 1407 O O . LYS A 1 173 ? 10.693 -12.304 1.425 1.00 92.06 173 LYS A O 1
ATOM 1412 N N . THR A 1 174 ? 8.520 -11.830 1.038 1.00 89.88 174 THR A N 1
ATOM 1413 C CA . THR A 1 174 ? 8.322 -11.001 2.225 1.00 89.88 174 THR A CA 1
ATOM 1414 C C . THR A 1 174 ? 8.438 -11.831 3.509 1.00 89.88 174 THR A C 1
ATOM 1416 O O . THR A 1 174 ? 8.422 -13.064 3.480 1.00 89.88 174 THR A O 1
ATOM 1419 N N . ILE A 1 175 ? 8.645 -11.162 4.642 1.00 89.62 175 ILE A N 1
ATOM 1420 C CA . ILE A 1 175 ? 8.597 -11.816 5.958 1.00 89.62 175 ILE A CA 1
ATOM 1421 C C . ILE A 1 175 ? 7.167 -12.273 6.282 1.00 89.62 175 ILE A C 1
ATOM 1423 O O . ILE A 1 175 ? 6.212 -11.578 5.951 1.00 89.62 175 ILE A O 1
ATOM 1427 N N . SER A 1 176 ? 7.030 -13.433 6.928 1.00 82.56 176 SER A N 1
ATOM 1428 C CA . SER A 1 176 ? 5.736 -14.035 7.289 1.00 82.56 176 SER A CA 1
ATOM 1429 C C . SER A 1 176 ? 5.090 -13.402 8.520 1.00 82.56 176 SER A C 1
ATOM 1431 O O . SER A 1 176 ? 3.869 -13.347 8.621 1.00 82.56 176 SER A O 1
ATOM 1433 N N . ASP A 1 177 ? 5.903 -12.898 9.449 1.00 83.69 177 ASP A N 1
ATOM 1434 C CA . ASP A 1 177 ? 5.456 -12.537 10.794 1.00 83.69 177 ASP A CA 1
ATOM 1435 C C . ASP A 1 177 ? 5.570 -11.033 11.028 1.00 83.69 177 ASP A C 1
ATOM 1437 O O . ASP A 1 177 ? 6.432 -10.561 11.766 1.00 83.69 177 ASP A O 1
ATOM 1441 N N . TRP A 1 178 ? 4.708 -10.267 10.353 1.00 87.31 178 TRP A N 1
ATOM 1442 C CA . TRP A 1 178 ? 4.752 -8.802 10.407 1.00 87.31 178 TRP A CA 1
ATOM 1443 C C . TRP A 1 178 ? 3.371 -8.133 10.364 1.00 87.31 178 TRP A C 1
ATOM 1445 O O . TRP A 1 178 ? 3.225 -7.034 9.837 1.00 87.31 178 TRP A O 1
ATOM 1455 N N . LEU A 1 179 ? 2.337 -8.769 10.927 1.00 92.44 179 LEU A N 1
ATOM 1456 C CA . LEU A 1 179 ? 1.078 -8.070 11.191 1.00 92.44 179 LEU A CA 1
ATOM 1457 C C . LEU A 1 179 ? 1.271 -7.090 12.355 1.00 92.44 179 LEU A C 1
ATOM 1459 O O . LEU A 1 179 ? 1.664 -7.488 13.455 1.00 92.44 179 LEU A O 1
ATOM 1463 N N . HIS A 1 180 ? 1.001 -5.814 12.108 1.00 92.62 180 HIS A N 1
ATOM 1464 C CA . HIS A 1 180 ? 1.234 -4.740 13.065 1.00 92.62 180 HIS A CA 1
ATOM 1465 C C . HIS A 1 180 ? 0.317 -3.545 12.817 1.00 92.62 180 HIS A C 1
ATOM 1467 O O . HIS A 1 180 ? -0.345 -3.449 11.786 1.00 92.62 180 HIS A O 1
ATOM 1473 N N . LEU A 1 181 ? 0.327 -2.623 13.774 1.00 91.19 181 LEU A N 1
ATOM 1474 C CA . LEU A 1 181 ? -0.244 -1.290 13.666 1.00 91.19 181 LEU A CA 1
ATOM 1475 C C . LEU A 1 181 ? 0.904 -0.282 13.554 1.00 91.19 181 LEU A C 1
ATOM 1477 O O . LEU A 1 181 ? 1.761 -0.239 14.435 1.00 91.19 181 LEU A O 1
ATOM 1481 N N . ASP A 1 182 ? 0.899 0.555 12.515 1.00 87.50 182 ASP A N 1
ATOM 1482 C CA . ASP A 1 182 ? 1.855 1.668 12.314 1.00 87.50 182 ASP A CA 1
ATOM 1483 C C . ASP A 1 182 ? 1.643 2.855 13.282 1.00 87.50 182 ASP A C 1
ATOM 1485 O O . ASP A 1 182 ? 2.301 3.899 13.198 1.00 87.50 182 ASP A O 1
ATOM 1489 N N . MET A 1 183 ? 0.679 2.713 14.188 1.00 85.44 183 MET A N 1
ATOM 1490 C CA . MET A 1 183 ? 0.430 3.618 15.294 1.00 85.44 183 MET A CA 1
ATOM 1491 C C . MET A 1 183 ? 0.228 2.801 16.566 1.00 85.44 183 MET A C 1
ATOM 1493 O O . MET A 1 183 ? -0.460 1.782 16.560 1.00 85.44 183 MET A O 1
ATOM 1497 N N . ASN A 1 184 ? 0.730 3.317 17.682 1.00 85.44 184 ASN A N 1
ATOM 1498 C CA . ASN A 1 184 ? 0.380 2.842 19.004 1.00 85.44 184 ASN A CA 1
ATOM 1499 C C . ASN A 1 184 ? -1.033 3.342 19.356 1.00 85.44 184 ASN A C 1
ATOM 1501 O O . ASN A 1 184 ? -1.205 4.543 19.585 1.00 85.44 184 ASN A O 1
ATOM 1505 N N . PRO A 1 185 ? -2.054 2.469 19.403 1.00 82.44 185 PRO A N 1
ATOM 1506 C CA . PRO A 1 185 ? -3.441 2.905 19.550 1.00 82.44 185 PRO A CA 1
ATOM 1507 C C . PRO A 1 185 ? -3.747 3.470 20.944 1.00 82.44 185 PRO A C 1
ATOM 1509 O O . PRO A 1 185 ? -4.656 4.288 21.089 1.00 82.44 185 PRO A O 1
ATOM 1512 N N . LEU A 1 186 ? -2.944 3.113 21.954 1.00 78.81 186 LEU A N 1
ATOM 1513 C CA . LEU A 1 186 ? -3.068 3.649 23.307 1.00 78.81 186 LEU A CA 1
ATOM 1514 C C . LEU A 1 186 ? -2.532 5.085 23.398 1.00 78.81 186 LEU A C 1
ATOM 1516 O O . LEU A 1 186 ? -3.188 5.965 23.954 1.00 78.81 186 LEU A O 1
ATOM 1520 N N . THR A 1 187 ? -1.337 5.331 22.853 1.00 74.06 187 THR A N 1
ATOM 1521 C CA . THR A 1 187 ? -0.644 6.626 23.003 1.00 74.06 187 THR A CA 1
ATOM 1522 C C . THR A 1 187 ? -0.884 7.591 21.845 1.00 74.06 187 THR A C 1
ATOM 1524 O O . THR A 1 187 ? -0.691 8.792 22.002 1.00 74.06 187 THR A O 1
ATOM 1527 N N . GLY A 1 188 ? -1.287 7.089 20.677 1.00 75.31 188 GLY A N 1
ATOM 1528 C CA . GLY A 1 188 ? -1.447 7.869 19.451 1.00 75.31 188 GLY A CA 1
ATOM 1529 C C . GLY A 1 188 ? -0.167 8.129 18.669 1.00 75.31 188 GLY A C 1
ATOM 1530 O O . GLY A 1 188 ? -0.241 8.738 17.597 1.00 75.31 188 GLY A O 1
ATOM 1531 N N . ARG A 1 189 ? 0.986 7.665 19.163 1.00 75.94 189 ARG A N 1
ATOM 1532 C CA . ARG A 1 189 ? 2.281 7.837 18.497 1.00 75.94 189 ARG A CA 1
ATOM 1533 C C . ARG A 1 189 ? 2.290 7.075 17.177 1.00 75.94 189 ARG A C 1
ATOM 1535 O O . ARG A 1 189 ? 1.964 5.893 17.154 1.00 75.94 189 ARG A O 1
ATOM 1542 N N . ALA A 1 190 ? 2.674 7.752 16.102 1.00 77.06 190 ALA A N 1
ATOM 1543 C CA . ALA A 1 190 ? 2.772 7.187 14.759 1.00 77.06 190 ALA A CA 1
ATOM 1544 C C . ALA A 1 190 ? 4.203 7.325 14.225 1.00 77.06 190 ALA A C 1
ATOM 1546 O O . ALA A 1 190 ? 4.989 8.125 14.739 1.00 77.06 190 ALA A O 1
ATOM 1547 N N . THR A 1 191 ? 4.536 6.531 13.208 1.00 73.56 191 THR A N 1
ATOM 1548 C CA . THR A 1 191 ? 5.874 6.515 12.600 1.00 73.56 191 THR A CA 1
ATOM 1549 C C . THR A 1 191 ? 6.263 7.879 12.008 1.00 73.56 191 THR A C 1
ATOM 1551 O O . THR A 1 191 ? 5.431 8.754 11.765 1.00 73.56 191 THR A O 1
ATOM 1554 N N . THR A 1 192 ? 7.554 8.064 11.711 1.00 68.81 192 THR A N 1
ATOM 1555 C CA . THR A 1 192 ? 8.123 9.314 11.162 1.00 68.81 192 THR A CA 1
ATOM 1556 C C . THR A 1 192 ? 7.611 9.704 9.770 1.00 68.81 192 THR A C 1
ATOM 1558 O O . THR A 1 192 ? 7.917 10.799 9.296 1.00 68.81 192 THR A O 1
ATOM 1561 N N . TYR A 1 193 ? 6.845 8.829 9.115 1.00 67.75 193 TYR A N 1
ATOM 1562 C CA . TYR A 1 193 ? 6.166 9.100 7.848 1.00 67.75 193 TYR A CA 1
ATOM 1563 C C . TYR A 1 193 ? 4.695 9.498 8.043 1.00 67.75 193 TYR A C 1
ATOM 1565 O O . TYR A 1 193 ? 3.987 9.694 7.062 1.00 67.75 193 TYR A O 1
ATOM 1573 N N . GLY A 1 194 ? 4.223 9.644 9.282 1.00 64.44 194 GLY A N 1
ATOM 1574 C CA . GLY A 1 194 ? 2.901 10.168 9.619 1.00 64.44 194 GLY A CA 1
ATOM 1575 C C . GLY A 1 194 ? 2.944 11.610 10.128 1.00 64.44 194 GLY A C 1
ATOM 1576 O O . GLY A 1 194 ? 4.004 12.165 10.411 1.00 64.44 194 GLY A O 1
ATOM 1577 N N . PHE A 1 195 ? 1.765 12.215 10.266 1.00 60.81 195 PHE A N 1
ATOM 1578 C CA . PHE A 1 195 ? 1.596 13.464 11.007 1.00 60.81 195 PHE A CA 1
ATOM 1579 C C . PHE A 1 195 ? 1.046 13.167 12.404 1.00 60.81 195 PHE A C 1
ATOM 1581 O O . PHE A 1 195 ? 0.115 12.378 12.572 1.00 60.81 195 PHE A O 1
ATOM 1588 N N . GLU A 1 196 ? 1.613 13.828 13.409 1.00 58.09 196 GLU A N 1
ATOM 1589 C CA . GLU A 1 196 ? 1.090 13.849 14.771 1.00 58.09 196 GLU A CA 1
ATOM 1590 C C . GLU A 1 196 ? 0.348 15.172 15.007 1.00 58.09 196 GLU A C 1
ATOM 1592 O O . GLU A 1 196 ? 0.835 16.246 14.642 1.00 58.09 196 GLU A O 1
ATOM 1597 N N . HIS A 1 197 ? -0.835 15.121 15.624 1.00 54.16 197 HIS A N 1
ATOM 1598 C CA . HIS A 1 197 ? -1.534 16.334 16.047 1.00 54.16 197 HIS A CA 1
ATOM 1599 C C . HIS A 1 197 ? -0.856 16.916 17.295 1.00 54.16 197 HIS A C 1
ATOM 1601 O O . HIS A 1 197 ? -1.166 16.542 18.422 1.00 54.16 197 HIS A O 1
ATOM 1607 N N . VAL A 1 198 ? 0.036 17.886 17.084 1.00 46.16 198 VAL A N 1
ATOM 1608 C CA . VAL A 1 198 ? 0.829 18.549 18.139 1.00 46.16 198 VAL A CA 1
ATOM 1609 C C . VAL A 1 198 ? -0.039 19.197 19.234 1.00 46.16 198 VAL A C 1
ATOM 1611 O O . VAL A 1 198 ? 0.382 19.270 20.381 1.00 46.16 198 VAL A O 1
ATOM 1614 N N . ALA A 1 199 ? -1.263 19.635 18.913 1.00 45.19 199 ALA A N 1
ATOM 1615 C CA . ALA A 1 199 ? -2.163 20.296 19.868 1.00 45.19 199 ALA A CA 1
ATOM 1616 C C . ALA A 1 199 ? -2.842 19.343 20.876 1.00 45.19 199 ALA A C 1
ATOM 1618 O O . ALA A 1 199 ? -3.295 19.797 21.921 1.00 45.19 199 ALA A O 1
ATOM 1619 N N . GLU A 1 200 ? -2.908 18.042 20.578 1.00 48.62 200 GLU A N 1
ATOM 1620 C CA . GLU A 1 200 ? -3.469 17.008 21.468 1.00 48.62 200 GLU A CA 1
ATOM 1621 C C . GLU A 1 200 ? -2.386 16.102 22.065 1.00 48.62 200 GLU A C 1
ATOM 1623 O O . GLU A 1 200 ? -2.657 15.325 22.981 1.00 48.62 200 GLU A O 1
ATOM 1628 N N . GLY A 1 201 ? -1.143 16.248 21.595 1.00 42.41 201 GLY A N 1
ATOM 1629 C CA . GLY A 1 201 ? 0.050 15.733 22.246 1.00 42.41 201 GLY A CA 1
ATOM 1630 C C . GLY A 1 201 ? 0.296 16.477 23.554 1.00 42.41 201 GLY A C 1
ATOM 1631 O O . GLY A 1 201 ? 1.220 17.282 23.662 1.00 42.41 201 GLY A O 1
ATOM 1632 N N . HIS A 1 202 ? -0.514 16.204 24.577 1.00 42.47 202 HIS A N 1
ATOM 1633 C CA . HIS A 1 202 ? -0.071 16.390 25.948 1.00 42.47 202 HIS A CA 1
ATOM 1634 C C . HIS A 1 202 ? 1.083 15.412 26.177 1.00 42.47 202 HIS A C 1
ATOM 1636 O O . HIS A 1 202 ? 0.902 14.281 26.622 1.00 42.47 202 HIS A O 1
ATOM 1642 N N . PHE A 1 203 ? 2.288 15.873 25.843 1.00 49.59 203 PHE A N 1
ATOM 1643 C CA . PHE A 1 203 ? 3.538 15.379 26.391 1.00 49.59 203 PHE A CA 1
ATOM 1644 C C . PHE A 1 203 ? 3.523 15.653 27.891 1.00 49.59 203 PHE A C 1
ATOM 1646 O O . PHE A 1 203 ? 4.201 16.553 28.388 1.00 49.59 203 PHE A O 1
ATOM 1653 N N . GLU A 1 204 ? 2.748 14.885 28.644 1.00 40.84 204 GLU A N 1
ATOM 1654 C CA . GLU A 1 204 ? 3.136 14.692 30.018 1.00 40.84 204 GLU A CA 1
ATOM 1655 C C . GLU A 1 204 ? 4.260 13.664 30.010 1.00 40.84 204 GLU A C 1
ATOM 1657 O O . GLU A 1 204 ? 4.074 12.482 29.736 1.00 40.84 204 GLU A O 1
ATOM 1662 N N . HIS A 1 205 ? 5.440 14.121 30.419 1.00 42.00 205 HIS A N 1
ATOM 1663 C CA . HIS A 1 205 ? 6.398 13.317 31.171 1.00 42.00 205 HIS A CA 1
ATOM 1664 C C . HIS A 1 205 ? 5.767 12.759 32.472 1.00 42.00 205 HIS A C 1
ATOM 1666 O O . HIS A 1 205 ? 6.431 12.715 33.513 1.00 42.00 205 HIS A O 1
ATOM 1672 N N . SER A 1 206 ? 4.480 12.391 32.472 1.00 40.88 206 SER A N 1
ATOM 1673 C CA . SER A 1 206 ? 3.860 11.767 33.617 1.00 40.88 206 SER A CA 1
ATOM 1674 C C . SER A 1 206 ? 4.503 10.399 33.737 1.00 40.88 206 SER A C 1
ATOM 1676 O O . SER A 1 206 ? 4.614 9.613 32.796 1.00 40.88 206 SER A O 1
ATOM 1678 N N . LYS A 1 207 ? 4.942 10.099 34.951 1.00 42.44 207 LYS A N 1
ATOM 1679 C CA . LYS A 1 207 ? 5.346 8.749 35.337 1.00 42.44 207 LYS A CA 1
ATOM 1680 C C . LYS A 1 207 ? 4.155 7.775 35.337 1.00 42.44 207 LYS A C 1
ATOM 1682 O O . LYS A 1 207 ? 4.310 6.652 35.799 1.00 42.44 207 LYS A O 1
ATOM 1687 N N . ASP A 1 208 ? 2.987 8.227 34.877 1.00 46.47 208 ASP A N 1
ATOM 1688 C CA . ASP A 1 208 ? 1.705 7.551 34.956 1.00 46.47 208 ASP A CA 1
ATOM 1689 C C . ASP A 1 208 ? 0.764 8.046 33.830 1.00 46.47 208 ASP A C 1
ATOM 1691 O O . ASP A 1 208 ? -0.088 8.915 34.050 1.00 46.47 208 ASP A O 1
ATOM 1695 N N . PRO A 1 209 ? 0.913 7.531 32.593 1.00 43.31 209 PRO A N 1
ATOM 1696 C CA . PRO A 1 209 ? -0.012 7.811 31.490 1.00 43.31 209 PRO A CA 1
ATOM 1697 C C . PRO A 1 209 ? -1.419 7.224 31.727 1.00 43.31 209 PRO A C 1
ATOM 1699 O O . PRO A 1 209 ? -2.297 7.386 30.882 1.00 43.31 209 PRO A O 1
ATOM 1702 N N . LEU A 1 210 ? -1.633 6.544 32.862 1.00 45.41 210 LEU A N 1
ATOM 1703 C CA . LEU A 1 210 ? -2.861 5.862 33.257 1.00 45.41 210 LEU A CA 1
ATOM 1704 C C . LEU A 1 210 ? -3.607 6.577 34.393 1.00 45.41 210 LEU A C 1
ATOM 1706 O O . LEU A 1 210 ? -4.535 5.985 34.945 1.00 45.41 210 LEU A O 1
ATOM 1710 N N . CYS A 1 211 ? -3.265 7.823 34.756 1.00 42.91 211 CYS A N 1
ATOM 1711 C CA . CYS A 1 211 ? -4.027 8.542 35.780 1.00 42.91 211 CYS A CA 1
ATOM 1712 C C . CYS A 1 211 ? -5.494 8.686 35.340 1.00 42.91 211 CYS A C 1
ATOM 1714 O O . CYS A 1 211 ? -5.859 9.550 34.542 1.00 42.91 211 CYS A O 1
ATOM 1716 N N . THR A 1 212 ? -6.346 7.838 35.915 1.00 40.12 212 THR A N 1
ATOM 1717 C CA . THR A 1 212 ? -7.776 7.674 35.623 1.00 40.12 212 THR A CA 1
ATOM 1718 C C . THR A 1 212 ? -8.615 8.922 35.915 1.00 40.12 212 THR A C 1
ATOM 1720 O O . THR A 1 212 ? -9.818 8.924 35.663 1.00 40.12 212 THR A O 1
ATOM 1723 N N . GLN A 1 213 ? -8.005 9.984 36.455 1.00 42.28 213 GLN A N 1
ATOM 1724 C CA . GLN A 1 213 ? -8.630 11.300 36.597 1.00 42.28 213 GLN A CA 1
ATOM 1725 C C . GLN A 1 213 ? -8.602 12.114 35.290 1.00 42.28 213 GLN A C 1
ATOM 1727 O O . GLN A 1 213 ? -9.472 12.961 35.105 1.00 42.28 213 GLN A O 1
ATOM 1732 N N . ASN A 1 214 ? -7.695 11.807 34.353 1.00 43.84 214 ASN A N 1
ATOM 1733 C CA . ASN A 1 214 ? -7.724 12.310 32.979 1.00 43.84 214 ASN A CA 1
ATOM 1734 C C . ASN A 1 214 ? -8.392 11.259 32.084 1.00 43.84 214 ASN A C 1
ATOM 1736 O O . ASN A 1 214 ? -7.742 10.448 31.428 1.00 43.84 214 ASN A O 1
ATOM 1740 N N . GLN A 1 215 ? -9.723 11.245 32.106 1.00 40.00 215 GLN A N 1
ATOM 1741 C CA . GLN A 1 215 ? -10.567 10.370 31.295 1.00 40.00 215 GLN A CA 1
ATOM 1742 C C . GLN A 1 215 ? -10.260 10.514 29.797 1.00 40.00 215 GLN A C 1
ATOM 1744 O O . GLN A 1 215 ? -10.789 11.402 29.133 1.00 40.00 215 GLN A O 1
ATOM 1749 N N . SER A 1 216 ? -9.414 9.628 29.268 1.00 41.75 216 SER A N 1
ATOM 1750 C CA . SER A 1 216 ? -9.390 9.214 27.864 1.00 41.75 216 SER A CA 1
ATOM 1751 C C . SER A 1 216 ? -8.338 8.128 27.657 1.00 41.75 216 SER A C 1
ATOM 1753 O O . SER A 1 216 ? -7.180 8.396 27.353 1.00 41.75 216 SER A O 1
ATOM 1755 N N . THR A 1 217 ? -8.755 6.871 27.775 1.00 47.12 217 THR A N 1
ATOM 1756 C CA . THR A 1 217 ? -7.944 5.693 27.423 1.00 47.12 217 THR A CA 1
ATOM 1757 C C . THR A 1 217 ? -7.748 5.521 25.908 1.00 47.12 217 THR A C 1
ATOM 1759 O O . THR A 1 217 ? -7.221 4.503 25.485 1.00 47.12 217 THR A O 1
ATOM 1762 N N . ASN A 1 218 ? -8.173 6.494 25.089 1.00 51.94 218 ASN A N 1
ATOM 1763 C CA . ASN A 1 218 ? -8.195 6.431 23.623 1.00 51.94 218 ASN A CA 1
ATOM 1764 C C . ASN A 1 218 ? -7.550 7.665 22.972 1.00 51.94 218 ASN A C 1
ATOM 1766 O O . ASN A 1 218 ? -7.980 8.104 21.906 1.00 51.94 218 ASN A O 1
ATOM 1770 N N . ASN A 1 219 ? -6.525 8.248 23.606 1.00 58.34 219 ASN A N 1
ATOM 1771 C CA . ASN A 1 219 ? -5.865 9.466 23.114 1.00 58.34 219 ASN A CA 1
ATOM 1772 C C . ASN A 1 219 ? -5.368 9.339 21.661 1.00 58.34 219 ASN A C 1
ATOM 1774 O O . ASN A 1 219 ? -5.391 10.324 20.929 1.00 58.34 219 ASN A O 1
ATOM 1778 N N . GLY A 1 220 ? -5.002 8.133 21.210 1.00 58.34 220 GLY A N 1
ATOM 1779 C CA . GLY A 1 220 ? -4.578 7.888 19.829 1.00 58.34 220 GLY A CA 1
ATOM 1780 C C . GLY A 1 220 ? -5.684 7.746 18.786 1.00 58.34 220 GLY A C 1
ATOM 1781 O O . GLY A 1 220 ? -5.423 7.965 17.603 1.00 58.34 220 GLY A O 1
ATOM 1782 N N . MET A 1 221 ? -6.905 7.417 19.215 1.00 63.41 221 MET A N 1
ATOM 1783 C CA . MET A 1 221 ? -8.019 7.017 18.344 1.00 63.41 221 MET A CA 1
ATOM 1784 C C . MET A 1 221 ? -9.077 8.113 18.160 1.00 63.41 221 MET A C 1
ATOM 1786 O O . MET A 1 221 ? -10.100 7.878 17.529 1.00 63.41 221 MET A O 1
ATOM 1790 N N . ARG A 1 222 ? -8.853 9.319 18.699 1.00 62.31 222 ARG A N 1
ATOM 1791 C CA . ARG A 1 222 ? -9.807 10.443 18.618 1.00 62.31 222 ARG A CA 1
ATOM 1792 C C . ARG A 1 222 ? -9.997 10.991 17.208 1.00 62.31 222 ARG A C 1
ATOM 1794 O O . ARG A 1 222 ? -11.029 11.583 16.913 1.00 62.31 222 ARG A O 1
ATOM 1801 N N . LYS A 1 223 ? -8.990 10.831 16.349 1.00 68.94 223 LYS A N 1
ATOM 1802 C CA . LYS A 1 223 ? -9.016 11.309 14.967 1.00 68.94 223 LYS A CA 1
ATOM 1803 C C . LYS A 1 223 ? -8.698 10.184 14.014 1.00 68.94 223 LYS A C 1
ATOM 1805 O O . LYS A 1 223 ? -7.856 9.331 14.293 1.00 68.94 223 LYS A O 1
ATOM 1810 N N . ARG A 1 224 ? -9.358 10.227 12.861 1.00 77.94 224 ARG A N 1
ATOM 1811 C CA . ARG A 1 224 ? -9.104 9.308 11.758 1.00 77.94 224 ARG A CA 1
ATOM 1812 C C . ARG A 1 224 ? -7.676 9.486 11.272 1.00 77.94 224 ARG A C 1
ATOM 1814 O O . ARG A 1 224 ? -7.251 10.590 10.948 1.00 77.94 224 ARG A O 1
ATOM 1821 N N . LYS A 1 225 ? -6.945 8.377 11.236 1.00 81.62 225 LYS A N 1
ATOM 1822 C CA . LYS A 1 225 ? -5.613 8.283 10.650 1.00 81.62 225 LYS A CA 1
ATOM 1823 C C . LYS A 1 225 ? -5.684 7.275 9.527 1.00 81.62 225 LYS A C 1
ATOM 1825 O O . LYS A 1 225 ? -6.232 6.192 9.711 1.00 81.62 225 LYS A O 1
ATOM 1830 N N . LEU A 1 226 ? -5.173 7.665 8.370 1.00 87.75 226 LEU A N 1
ATOM 1831 C CA . LEU A 1 226 ? -5.262 6.876 7.155 1.00 87.75 226 LEU A CA 1
ATOM 1832 C C . LEU A 1 226 ? -3.862 6.617 6.625 1.00 87.75 226 LEU A C 1
ATOM 1834 O O . LEU A 1 226 ? -3.015 7.511 6.603 1.00 87.75 226 LEU A O 1
ATOM 1838 N N . GLN A 1 227 ? -3.661 5.396 6.158 1.00 91.31 227 GLN A N 1
ATOM 1839 C CA . GLN A 1 227 ? -2.605 5.061 5.220 1.00 91.31 227 GLN A CA 1
ATOM 1840 C C . GLN A 1 227 ? -3.248 4.794 3.865 1.00 91.31 227 GLN A C 1
ATOM 1842 O O . GLN A 1 227 ? -4.425 4.443 3.779 1.00 91.31 227 GLN A O 1
ATOM 1847 N N . ALA A 1 228 ? -2.469 4.964 2.806 1.00 93.38 228 ALA A N 1
ATOM 1848 C CA . ALA A 1 228 ? -2.888 4.599 1.468 1.00 93.38 228 ALA A CA 1
ATOM 1849 C C . ALA A 1 228 ? -1.701 4.064 0.681 1.00 93.38 228 ALA A C 1
ATOM 1851 O O . ALA A 1 228 ? -0.556 4.479 0.883 1.00 93.38 228 ALA A O 1
ATOM 1852 N N . ILE A 1 229 ? -2.016 3.175 -0.250 1.00 94.50 229 ILE A N 1
ATOM 1853 C CA . ILE A 1 229 ? -1.104 2.680 -1.267 1.00 94.50 229 ILE A CA 1
ATOM 1854 C C . ILE A 1 229 ? -1.703 3.092 -2.603 1.00 94.50 229 ILE A C 1
ATOM 1856 O O . ILE A 1 229 ? -2.892 2.892 -2.844 1.00 94.50 229 ILE A O 1
ATOM 1860 N N . LEU A 1 230 ? -0.877 3.685 -3.458 1.00 95.50 230 LEU A N 1
ATOM 1861 C CA . LEU A 1 230 ? -1.248 3.938 -4.839 1.00 95.50 230 LEU A CA 1
ATOM 1862 C C . LEU A 1 230 ? -0.777 2.745 -5.666 1.00 95.50 230 LEU A C 1
ATOM 1864 O O . LEU A 1 230 ? 0.426 2.580 -5.865 1.00 95.50 230 LEU A O 1
ATOM 1868 N N . ALA A 1 231 ? -1.713 1.895 -6.086 1.00 95.50 231 ALA A N 1
ATOM 1869 C CA . ALA A 1 231 ? -1.412 0.804 -7.002 1.00 95.50 231 ALA A CA 1
ATOM 1870 C C . ALA A 1 231 ? -1.063 1.394 -8.376 1.00 95.50 231 ALA A C 1
ATOM 1872 O O . ALA A 1 231 ? -1.823 2.195 -8.918 1.00 95.50 231 ALA A O 1
ATOM 1873 N N . LEU A 1 232 ? 0.116 1.043 -8.890 1.00 95.62 232 LEU A N 1
ATOM 1874 C CA . LEU A 1 232 ? 0.622 1.510 -10.189 1.00 95.62 232 LEU A CA 1
ATOM 1875 C C . LEU A 1 232 ? 0.502 0.442 -11.285 1.00 95.62 232 LEU A C 1
ATOM 1877 O O . LEU A 1 232 ? 0.805 0.721 -12.440 1.00 95.62 232 LEU A O 1
ATOM 1881 N N . ASP A 1 233 ? 0.116 -0.769 -10.897 1.00 92.88 233 ASP A N 1
ATOM 1882 C CA . ASP A 1 233 ? -0.081 -1.939 -11.746 1.00 92.88 233 ASP A CA 1
ATOM 1883 C C . ASP A 1 233 ? -1.140 -2.834 -11.079 1.00 92.88 233 ASP A C 1
ATOM 1885 O O . ASP A 1 233 ? -1.448 -2.657 -9.888 1.00 92.88 233 ASP A O 1
ATOM 1889 N N . ASP A 1 234 ? -1.680 -3.790 -11.828 1.00 92.69 234 ASP A N 1
ATOM 1890 C CA . ASP A 1 234 ? -2.616 -4.775 -11.289 1.00 92.69 234 ASP A CA 1
ATOM 1891 C C . ASP A 1 234 ? -1.936 -5.584 -10.176 1.00 92.69 234 ASP A C 1
ATOM 1893 O O . ASP A 1 234 ? -0.815 -6.066 -10.328 1.00 92.69 234 ASP A O 1
ATOM 1897 N N . CYS A 1 235 ? -2.624 -5.737 -9.045 1.00 91.44 235 CYS A N 1
ATOM 1898 C CA . CYS A 1 235 ? -2.121 -6.473 -7.885 1.00 91.44 235 CYS A CA 1
ATOM 1899 C C . CYS A 1 235 ? -3.020 -7.685 -7.637 1.00 91.44 235 CYS A C 1
ATOM 1901 O O . CYS A 1 235 ? -4.070 -7.548 -7.000 1.00 91.44 235 CYS A O 1
ATOM 1903 N N . ARG A 1 236 ? -2.638 -8.857 -8.151 1.00 90.88 236 ARG A N 1
ATOM 1904 C CA . ARG A 1 236 ? -3.372 -10.104 -7.905 1.00 90.88 236 ARG A CA 1
ATOM 1905 C C . ARG A 1 236 ? -2.926 -10.760 -6.601 1.00 90.88 236 ARG A C 1
ATOM 1907 O O . ARG A 1 236 ? -1.888 -10.425 -6.030 1.00 90.88 236 ARG A O 1
ATOM 1914 N N . GLU A 1 237 ? -3.707 -11.728 -6.130 1.00 88.25 237 GLU A N 1
ATOM 1915 C CA . GLU A 1 237 ? -3.383 -12.486 -4.917 1.00 88.25 237 GLU A CA 1
ATOM 1916 C C . GLU A 1 237 ? -2.028 -13.211 -5.045 1.00 88.25 237 GLU A C 1
ATOM 1918 O O . GLU A 1 237 ? -1.229 -13.225 -4.106 1.00 88.25 237 GLU A O 1
ATOM 1923 N N . GLU A 1 238 ? -1.726 -13.756 -6.227 1.00 88.50 238 GLU A N 1
ATOM 1924 C CA . GLU A 1 238 ? -0.486 -14.485 -6.506 1.00 88.50 238 GLU A CA 1
ATOM 1925 C C . GLU A 1 238 ? 0.777 -13.615 -6.552 1.00 88.50 238 GLU A C 1
ATOM 1927 O O . GLU A 1 238 ? 1.879 -14.142 -6.356 1.00 88.50 238 GLU A O 1
ATOM 1932 N N . ASP A 1 239 ? 0.640 -12.306 -6.782 1.00 85.62 239 ASP A N 1
ATOM 1933 C CA . ASP A 1 239 ? 1.779 -11.384 -6.839 1.00 85.62 239 ASP A CA 1
ATOM 1934 C C . ASP A 1 239 ? 2.396 -11.181 -5.445 1.00 85.62 239 ASP A C 1
ATOM 1936 O O . ASP A 1 239 ? 3.578 -10.839 -5.308 1.00 85.62 239 ASP A O 1
ATOM 1940 N N . GLY A 1 240 ? 1.613 -11.460 -4.395 1.00 77.69 240 GLY A N 1
ATOM 1941 C CA . GLY A 1 240 ? 1.904 -11.037 -3.035 1.00 77.69 240 GLY A CA 1
ATOM 1942 C C . GLY A 1 240 ? 1.738 -9.522 -2.896 1.00 77.69 240 GLY A C 1
ATOM 1943 O O . GLY A 1 240 ? 1.930 -8.756 -3.837 1.00 77.69 240 GLY A O 1
ATOM 1944 N N . GLY A 1 241 ? 1.349 -9.044 -1.716 1.00 78.75 241 GLY A N 1
ATOM 1945 C CA . GLY A 1 241 ? 1.038 -7.625 -1.600 1.00 78.75 241 GLY A CA 1
ATOM 1946 C C . GLY A 1 241 ? 0.623 -7.166 -0.218 1.00 78.75 241 GLY A C 1
ATOM 1947 O O . GLY A 1 241 ? 1.049 -7.705 0.804 1.00 78.75 241 GLY A O 1
ATOM 1948 N N . PHE A 1 242 ? -0.186 -6.112 -0.216 1.00 87.94 242 PHE A N 1
ATOM 1949 C CA . PHE A 1 242 ? -0.758 -5.542 0.990 1.00 87.94 242 PHE A CA 1
ATOM 1950 C C . PHE A 1 242 ? -1.796 -6.491 1.591 1.00 87.94 242 PHE A C 1
ATOM 1952 O O . PHE A 1 242 ? -2.722 -6.925 0.912 1.00 87.94 242 PHE A O 1
ATOM 1959 N N . HIS A 1 243 ? -1.648 -6.770 2.882 1.00 89.00 243 HIS A N 1
ATOM 1960 C CA . HIS A 1 243 ? -2.604 -7.531 3.669 1.00 89.00 243 HIS A CA 1
ATOM 1961 C C . HIS A 1 243 ? -3.060 -6.660 4.841 1.00 89.00 243 HIS A C 1
ATOM 1963 O O . HIS A 1 243 ? -2.239 -6.057 5.531 1.00 89.00 243 HIS A O 1
ATOM 1969 N N . ALA A 1 244 ? -4.369 -6.601 5.056 1.00 92.12 244 ALA A N 1
ATOM 1970 C CA . ALA A 1 244 ? -4.996 -5.958 6.201 1.00 92.12 244 ALA A CA 1
ATOM 1971 C C . ALA A 1 244 ? -6.026 -6.908 6.811 1.00 92.12 244 ALA A C 1
ATOM 1973 O O . ALA A 1 244 ? -6.458 -7.843 6.144 1.00 92.12 244 ALA A O 1
ATOM 1974 N N . VAL A 1 245 ? -6.445 -6.631 8.047 1.00 95.50 245 VAL A N 1
ATOM 1975 C CA . VAL A 1 245 ? -7.506 -7.363 8.751 1.00 95.50 245 VAL A CA 1
ATOM 1976 C C . VAL A 1 245 ? -8.808 -6.556 8.638 1.00 95.50 245 VAL A C 1
ATOM 1978 O O . VAL A 1 245 ? -8.997 -5.594 9.390 1.00 95.50 245 VAL A O 1
ATOM 1981 N N . PRO A 1 246 ? -9.706 -6.870 7.684 1.00 95.69 246 PRO A N 1
ATOM 1982 C CA . PRO A 1 246 ? -10.862 -6.027 7.408 1.00 95.69 246 PRO A CA 1
ATOM 1983 C C . PRO A 1 246 ? -11.860 -6.020 8.572 1.00 95.69 246 PRO A C 1
ATOM 1985 O O . PRO A 1 246 ? -12.226 -7.069 9.106 1.00 95.69 246 PRO A O 1
ATOM 1988 N N . GLY A 1 247 ? -12.322 -4.831 8.953 1.00 93.62 247 GLY A N 1
ATOM 1989 C CA . GLY A 1 247 ? -13.211 -4.610 10.096 1.00 93.62 247 GLY A CA 1
ATOM 1990 C C . GLY A 1 247 ? -12.483 -4.391 11.425 1.00 93.62 247 GLY A C 1
ATOM 1991 O O . GLY A 1 247 ? -13.127 -4.010 12.403 1.00 93.62 247 GLY A O 1
ATOM 1992 N N . PHE A 1 248 ? -11.157 -4.581 11.490 1.00 93.25 248 PHE A N 1
ATOM 1993 C CA . PHE A 1 248 ? -10.398 -4.432 12.736 1.00 93.25 248 PHE A CA 1
ATOM 1994 C C . PHE A 1 248 ? -10.473 -3.016 13.326 1.00 93.25 248 PHE A C 1
ATOM 1996 O O . PHE A 1 248 ? -10.458 -2.854 14.543 1.00 93.25 248 PHE A O 1
ATOM 2003 N N . GLN A 1 249 ? -10.643 -1.982 12.499 1.00 90.00 249 GLN A N 1
ATOM 2004 C CA . GLN A 1 249 ? -10.829 -0.600 12.952 1.00 90.00 249 GLN A CA 1
ATOM 2005 C C . GLN A 1 249 ? -12.052 -0.416 13.866 1.00 90.00 249 GLN A C 1
ATOM 2007 O O . GLN A 1 249 ? -12.055 0.499 14.681 1.00 90.00 249 GLN A O 1
ATOM 2012 N N . ASN A 1 250 ? -13.060 -1.291 13.763 1.00 87.38 250 ASN A N 1
ATOM 2013 C CA . ASN A 1 250 ? -14.235 -1.284 14.640 1.00 87.38 250 ASN A CA 1
ATOM 2014 C C . ASN A 1 250 ? -13.979 -2.015 15.969 1.00 87.38 250 ASN A C 1
ATOM 2016 O O . ASN A 1 250 ? -14.782 -1.916 16.888 1.00 87.38 250 ASN A O 1
ATOM 2020 N N . TYR A 1 251 ? -12.870 -2.754 16.069 1.00 89.31 251 TYR A N 1
ATOM 2021 C CA . TYR A 1 251 ? -12.477 -3.543 17.237 1.00 89.31 251 TYR A CA 1
ATOM 2022 C C . TYR A 1 251 ? -11.222 -3.007 17.942 1.00 89.31 251 TYR A C 1
ATOM 2024 O O . TYR A 1 251 ? -10.936 -3.375 19.079 1.00 89.31 251 TYR A O 1
ATOM 2032 N N . ILE A 1 252 ? -10.469 -2.113 17.297 1.00 88.44 252 ILE A N 1
ATOM 2033 C CA . ILE A 1 252 ? -9.164 -1.636 17.769 1.00 88.44 252 ILE A CA 1
ATOM 2034 C C . ILE A 1 252 ? -9.206 -1.031 19.179 1.00 88.44 252 ILE A C 1
ATOM 2036 O O . ILE A 1 252 ? -8.248 -1.201 19.930 1.00 88.44 252 ILE A O 1
ATOM 2040 N N . ALA A 1 253 ? -10.296 -0.369 19.579 1.00 83.31 253 ALA A N 1
ATOM 2041 C CA . ALA A 1 253 ? -10.443 0.183 20.927 1.00 83.31 253 ALA A CA 1
ATOM 2042 C C . ALA A 1 253 ? -10.537 -0.929 21.988 1.00 83.31 253 ALA A C 1
ATOM 2044 O O . ALA A 1 253 ? -9.774 -0.926 22.959 1.00 83.31 253 ALA A O 1
ATOM 2045 N N . THR A 1 254 ? -11.407 -1.919 21.767 1.00 86.06 254 THR A N 1
ATOM 2046 C CA . THR A 1 254 ? -11.519 -3.113 22.616 1.00 86.06 254 THR A CA 1
ATOM 2047 C C . THR A 1 254 ? -10.207 -3.895 22.640 1.00 86.06 254 THR A C 1
ATOM 2049 O O . THR A 1 254 ? -9.694 -4.193 23.721 1.00 86.06 254 THR A O 1
ATOM 2052 N N . TRP A 1 255 ? -9.593 -4.132 21.476 1.00 90.44 255 TRP A N 1
ATOM 2053 C CA . TRP A 1 255 ? -8.295 -4.802 21.381 1.00 90.44 255 TRP A CA 1
ATOM 2054 C C . TRP A 1 255 ? -7.209 -4.063 22.173 1.00 90.44 255 TRP A C 1
ATOM 2056 O O . TRP A 1 255 ? -6.464 -4.684 22.927 1.00 90.44 255 TRP A O 1
ATOM 2066 N N . THR A 1 256 ? -7.153 -2.732 22.072 1.00 87.06 256 THR A N 1
ATOM 2067 C CA . THR A 1 256 ? -6.185 -1.899 22.805 1.00 87.06 256 THR A CA 1
ATOM 2068 C C . THR A 1 256 ? -6.385 -2.008 24.311 1.00 87.06 256 THR A C 1
ATOM 2070 O O . THR A 1 256 ? -5.406 -2.065 25.051 1.00 87.06 256 THR A O 1
ATOM 2073 N N . LYS A 1 257 ? -7.638 -2.067 24.780 1.00 84.12 257 LYS A N 1
ATOM 2074 C CA . LYS A 1 257 ? -7.968 -2.244 26.199 1.00 84.12 257 LYS A CA 1
ATOM 2075 C C . LYS A 1 257 ? -7.552 -3.625 26.717 1.00 84.12 257 LYS A C 1
ATOM 2077 O O . LYS A 1 257 ? -6.966 -3.718 27.793 1.00 84.12 257 LYS A O 1
ATOM 2082 N N . GLN A 1 258 ? -7.795 -4.673 25.934 1.00 86.25 258 GLN A N 1
ATOM 2083 C CA . GLN A 1 258 ? -7.382 -6.043 26.258 1.00 86.25 258 GLN A CA 1
ATOM 2084 C C . GLN A 1 258 ? -5.850 -6.213 26.215 1.00 86.25 258 GLN A C 1
ATOM 2086 O O . GLN A 1 258 ? -5.297 -7.009 26.969 1.00 86.25 258 GLN A O 1
ATOM 2091 N N . ASN A 1 259 ? -5.157 -5.413 25.397 1.00 89.12 259 ASN A N 1
ATOM 2092 C CA . ASN A 1 259 ? -3.711 -5.481 25.166 1.00 89.12 259 ASN A CA 1
ATOM 2093 C C . ASN A 1 259 ? -2.955 -4.234 25.669 1.00 89.12 259 ASN A C 1
ATOM 2095 O O . ASN A 1 259 ? -1.924 -3.848 25.109 1.00 89.12 259 ASN A O 1
ATOM 2099 N N . GLN A 1 260 ? -3.437 -3.591 26.740 1.00 85.19 260 GLN A N 1
ATOM 2100 C CA . GLN A 1 260 ? -2.838 -2.348 27.252 1.00 85.19 260 GLN A CA 1
ATOM 2101 C C . GLN A 1 260 ? -1.359 -2.507 27.601 1.00 85.19 260 GLN A C 1
ATOM 2103 O O . GLN A 1 260 ? -0.551 -1.658 27.225 1.00 85.19 260 GLN A O 1
ATOM 2108 N N . GLN A 1 261 ? -0.994 -3.595 28.287 1.00 85.75 261 GLN A N 1
ATOM 2109 C CA . GLN A 1 261 ? 0.393 -3.819 28.693 1.00 85.75 261 GLN A CA 1
ATOM 2110 C C . GLN A 1 261 ? 1.316 -3.956 27.476 1.00 85.75 261 GLN A C 1
ATOM 2112 O O . GLN A 1 261 ? 2.368 -3.331 27.450 1.00 85.75 261 GLN A O 1
ATOM 2117 N N . LEU A 1 262 ? 0.884 -4.663 26.426 1.00 88.88 262 LEU A N 1
ATOM 2118 C CA . LEU A 1 262 ? 1.628 -4.772 25.167 1.00 88.88 262 LEU A CA 1
ATOM 2119 C C . LEU A 1 262 ? 1.857 -3.394 24.518 1.00 88.88 262 LEU A C 1
ATOM 2121 O O . LEU A 1 262 ? 2.968 -3.071 24.085 1.00 88.88 262 LEU A O 1
ATOM 2125 N N . CYS A 1 263 ? 0.818 -2.555 24.482 1.00 84.56 263 CYS A N 1
ATOM 2126 C CA . CYS A 1 263 ? 0.912 -1.199 23.937 1.00 84.56 263 CYS A CA 1
ATOM 2127 C C . CYS A 1 263 ? 1.847 -0.299 24.771 1.00 84.56 263 CYS A C 1
ATOM 2129 O O . CYS A 1 263 ? 2.557 0.543 24.211 1.00 84.56 263 CYS A O 1
ATOM 2131 N N . LEU A 1 264 ? 1.870 -0.473 26.098 1.00 80.06 264 LEU A N 1
ATOM 2132 C CA . LEU A 1 264 ? 2.760 0.249 27.015 1.00 80.06 264 LEU A CA 1
ATOM 2133 C C . LEU A 1 264 ? 4.212 -0.223 26.908 1.00 80.06 264 LEU A C 1
ATOM 2135 O O . LEU A 1 264 ? 5.112 0.615 26.858 1.00 80.06 264 LEU A O 1
ATOM 2139 N N . ASP A 1 265 ? 4.443 -1.531 26.829 1.00 82.62 265 ASP A N 1
ATOM 2140 C CA . ASP A 1 265 ? 5.779 -2.116 26.700 1.00 82.62 265 ASP A CA 1
ATOM 2141 C C . ASP A 1 265 ? 6.434 -1.679 25.388 1.00 82.62 265 ASP A C 1
ATOM 2143 O O . ASP A 1 265 ? 7.602 -1.294 25.376 1.00 82.62 265 ASP A O 1
ATOM 2147 N N . THR A 1 266 ? 5.657 -1.616 24.301 1.00 75.19 266 THR A N 1
ATOM 2148 C CA . THR A 1 266 ? 6.101 -1.039 23.021 1.00 75.19 266 THR A CA 1
ATOM 2149 C C . THR A 1 266 ? 6.576 0.405 23.202 1.00 75.19 266 THR A C 1
ATOM 2151 O O . THR A 1 266 ? 7.622 0.788 22.687 1.00 75.19 266 THR A O 1
ATOM 2154 N N . ASN A 1 267 ? 5.857 1.203 23.998 1.00 63.69 267 ASN A N 1
ATOM 2155 C CA . ASN A 1 267 ? 6.209 2.598 24.268 1.00 63.69 267 ASN A CA 1
ATOM 2156 C C . ASN A 1 267 ? 7.483 2.761 25.124 1.00 63.69 267 ASN A C 1
ATOM 2158 O O . ASN A 1 267 ? 8.107 3.823 25.086 1.00 63.69 267 ASN A O 1
ATOM 2162 N N . GLN A 1 268 ? 7.862 1.739 25.896 1.00 58.38 268 GLN A N 1
ATOM 2163 C CA . GLN A 1 268 ? 9.083 1.719 26.715 1.00 58.38 268 GLN A CA 1
ATOM 2164 C C . GLN A 1 268 ? 10.257 0.988 26.031 1.00 58.38 268 GLN A C 1
ATOM 2166 O O . GLN A 1 268 ? 11.402 1.130 26.465 1.00 58.38 268 GLN A O 1
ATOM 2171 N N . GLY A 1 269 ? 9.976 0.214 24.978 1.00 57.06 269 GLY A N 1
ATOM 2172 C CA . GLY A 1 269 ? 10.933 -0.504 24.137 1.00 57.06 269 GLY A CA 1
ATOM 2173 C C . GLY A 1 269 ? 11.391 0.283 22.900 1.00 57.06 269 GLY A C 1
ATOM 2174 O O . GLY A 1 269 ? 11.227 1.495 22.819 1.00 57.06 269 GLY A O 1
ATOM 2175 N N . GLY A 1 270 ? 12.012 -0.422 21.944 1.00 67.62 270 GLY A N 1
ATOM 2176 C CA . GLY A 1 270 ? 12.716 0.145 20.781 1.00 67.62 270 GLY A CA 1
ATOM 2177 C C . GLY A 1 270 ? 11.952 1.213 19.982 1.00 67.62 270 GLY A C 1
ATOM 2178 O O . GLY A 1 270 ? 12.321 2.383 20.046 1.00 67.62 270 GLY A O 1
ATOM 2179 N N . ASP A 1 271 ? 10.942 0.819 19.196 1.00 75.38 271 ASP A N 1
ATOM 2180 C CA . ASP A 1 271 ? 10.092 1.746 18.430 1.00 75.38 271 ASP A CA 1
ATOM 2181 C C . ASP A 1 271 ? 8.740 1.940 19.142 1.00 75.38 271 ASP A C 1
ATOM 2183 O O . ASP A 1 271 ? 7.911 1.031 19.125 1.00 75.38 271 ASP A O 1
ATOM 2187 N N . PRO A 1 272 ? 8.475 3.117 19.732 1.00 74.25 272 PRO A N 1
ATOM 2188 C CA . PRO A 1 272 ? 7.253 3.368 20.489 1.00 74.25 272 PRO A CA 1
ATOM 2189 C C . PRO A 1 272 ? 6.014 3.625 19.620 1.00 74.25 272 PRO A C 1
ATOM 2191 O O . PRO A 1 272 ? 4.934 3.882 20.160 1.00 74.25 272 PRO A O 1
ATOM 2194 N N . THR A 1 273 ? 6.171 3.621 18.295 1.00 79.56 273 THR A N 1
ATOM 2195 C CA . THR A 1 273 ? 5.118 3.966 17.336 1.00 79.56 273 THR A CA 1
ATOM 2196 C C . THR A 1 273 ? 4.428 2.745 16.741 1.00 79.56 273 THR A C 1
ATOM 2198 O O . THR A 1 273 ? 3.246 2.827 16.433 1.00 79.56 273 THR A O 1
ATOM 2201 N N . THR A 1 274 ? 5.125 1.614 16.632 1.00 86.50 274 THR A N 1
ATOM 2202 C CA . THR A 1 274 ? 4.636 0.430 15.918 1.00 86.50 274 THR A CA 1
ATOM 2203 C C . THR A 1 274 ? 4.303 -0.699 16.886 1.00 86.50 274 THR A C 1
ATOM 2205 O O . THR A 1 274 ? 5.198 -1.208 17.557 1.00 86.50 274 THR A O 1
ATOM 2208 N N . VAL A 1 275 ? 3.048 -1.153 16.926 1.00 90.19 275 VAL A N 1
ATOM 2209 C CA . VAL A 1 275 ? 2.626 -2.272 17.791 1.00 90.19 275 VAL A CA 1
ATOM 2210 C C . VAL A 1 275 ? 2.489 -3.545 16.961 1.00 90.19 275 VAL A C 1
ATOM 2212 O O . VAL A 1 275 ? 1.631 -3.633 16.087 1.00 90.19 275 VAL A O 1
ATOM 2215 N N . GLN A 1 276 ? 3.337 -4.540 17.227 1.00 91.94 276 GLN A N 1
ATOM 2216 C CA . GLN A 1 276 ? 3.243 -5.857 16.588 1.00 91.94 276 GLN A CA 1
ATOM 2217 C C . GLN A 1 276 ? 2.088 -6.654 17.198 1.00 91.94 276 GLN A C 1
ATOM 2219 O O . GLN A 1 276 ? 1.990 -6.763 18.420 1.00 91.94 276 GLN A O 1
ATOM 2224 N N . ILE A 1 277 ? 1.241 -7.241 16.353 1.00 93.12 277 ILE A N 1
ATOM 2225 C CA . ILE A 1 277 ? 0.169 -8.127 16.811 1.00 93.12 277 ILE A CA 1
ATOM 2226 C C . ILE A 1 277 ? 0.796 -9.466 17.237 1.00 93.12 277 ILE A C 1
ATOM 2228 O O . ILE A 1 277 ? 1.568 -10.021 16.450 1.00 93.12 277 ILE A O 1
ATOM 2232 N N . PRO A 1 278 ? 0.514 -10.018 18.430 1.00 91.75 278 PRO A N 1
ATOM 2233 C CA . PRO A 1 278 ? 1.040 -11.323 18.847 1.00 91.75 278 PRO A CA 1
ATOM 2234 C C . PRO A 1 278 ? 0.691 -12.434 17.851 1.00 91.75 278 PRO A C 1
ATOM 2236 O O . PRO A 1 278 ? -0.345 -12.368 17.199 1.00 91.75 278 PRO A O 1
ATOM 2239 N N . ILE A 1 279 ? 1.558 -13.440 17.690 1.00 90.44 279 ILE A N 1
ATOM 2240 C CA . ILE A 1 279 ? 1.357 -14.511 16.691 1.00 90.44 279 ILE A CA 1
ATOM 2241 C C . ILE A 1 279 ? 0.147 -15.404 17.006 1.00 90.44 279 ILE A C 1
ATOM 2243 O O . ILE A 1 279 ? -0.428 -16.007 16.108 1.00 90.44 279 ILE A O 1
ATOM 2247 N N . ASP A 1 280 ? -0.217 -15.478 18.280 1.00 91.75 280 ASP A N 1
ATOM 2248 C CA . ASP A 1 280 ? -1.332 -16.229 18.847 1.00 91.75 280 ASP A CA 1
ATOM 2249 C C . ASP A 1 280 ? -2.600 -15.380 19.033 1.00 91.75 280 ASP A C 1
ATOM 2251 O O . ASP A 1 280 ? -3.590 -15.869 19.579 1.00 91.75 280 ASP A O 1
ATOM 2255 N N . ASP A 1 281 ? -2.588 -14.123 18.577 1.00 92.50 281 ASP A N 1
ATOM 2256 C CA . ASP A 1 281 ? -3.755 -13.250 18.651 1.00 92.50 281 ASP A CA 1
ATOM 2257 C C . ASP A 1 281 ? -4.866 -13.736 17.697 1.00 92.50 281 ASP A C 1
ATOM 2259 O O . ASP A 1 281 ? -4.589 -13.977 16.519 1.00 92.50 281 ASP A O 1
ATOM 2263 N N . PRO A 1 282 ? -6.130 -13.846 18.151 1.00 88.62 282 PRO A N 1
ATOM 2264 C CA . PRO A 1 282 ? -7.252 -14.286 17.318 1.00 88.62 282 PRO A CA 1
ATOM 2265 C C . PRO A 1 282 ? -7.544 -13.437 16.072 1.00 88.62 282 PRO A C 1
ATOM 2267 O O . PRO A 1 282 ? -8.336 -13.872 15.238 1.00 88.62 282 PRO A O 1
ATOM 2270 N N . ILE A 1 283 ? -6.986 -12.226 15.957 1.00 90.44 283 ILE A N 1
ATOM 2271 C CA . ILE A 1 283 ? -7.169 -11.380 14.766 1.00 90.44 283 ILE A CA 1
ATOM 2272 C C . ILE A 1 283 ? -6.217 -11.729 13.609 1.00 90.44 283 ILE A C 1
ATOM 2274 O O . ILE A 1 283 ? -6.387 -11.167 12.525 1.00 90.44 283 ILE A O 1
ATOM 2278 N N . ARG A 1 284 ? -5.195 -12.566 13.847 1.00 86.25 284 ARG A N 1
ATOM 2279 C CA . ARG A 1 284 ? -4.228 -13.002 12.825 1.00 86.25 284 ARG A CA 1
ATOM 2280 C C . ARG A 1 284 ? -4.771 -14.073 11.889 1.00 86.25 284 ARG A C 1
ATOM 2282 O O . ARG A 1 284 ? -5.575 -14.921 12.331 1.00 86.25 284 ARG A O 1
#

Foldseek 3Di:
DDDDPPPQQPDADFQQQDQDLPDDDDFQDFDADPVGHGDADELVCLVVQRVNCNQWVDHHHPCLDDLVLLVVVVVLVQVCCLVPFNVPDDPQAVVRCVHRQAPPLLVQFRHFDFSPDPSVVCSLVRVSVLSSVCSNQVDNDDDRFTGTDGDADQQAQDQHPVVRDTDGHPVRHHDPFFDKDQFLQQQLAHDPRFDDPPVLPPPDPPPPPPPCVPPDSGSNRRGDDDDDDDDSDDDHPNRDDDDDRIRCSSCVSNVCVVCVVQLVVCCVDDHNTMRGDDPPDPSD

Secondary structure (DSSP, 8-state):
-------PPPPPPPP-----TT------PPPB-TTSSB-EEETT-HHHHHHHHHHHS--EEE-SS-HHHHHHHHHHHHHHHHHHT-TT--TT-GGGGGSSPPTTGGGTB--SS----HHHHHHHT-HHHHHHHHHHHT-S-PPPPP---B-PPP-SSEEETTTTEEE--GGGSPPSS--EESB-TTT--B-TTSPP-TTT------S-TT-TTS--TTTTTSS---------S---GGG------TTGGGTHHHHHHHTHHHHHHHHHSS-SS-EEPPTT-TT-

Organism: NCBI:txid392033

Radius of gyration: 21.21 Å; chains: 1; bounding box: 49×55×57 Å

Sequence (284 aa):
MGIGTSTALPELQEIHVSAGDDESFQPAPLPIDADGFIVALSIDQPEEILKFFEKHGAVVVANVLTDEQCERSVDDVWHFLQEMFNPDIRRDQPETWSYKWPSFSKMGILGNDRWLYPQACDNRQNPNIYKVFQTLFGEHELIVNITRAGLMRPTKNIYFSSRNQIEDRENWKTISDWLHLDMNPLTGRATTYGFEHVAEGHFEHSKDPLCTQNQSTNNGMRKRKLQAILALDDCREEDGGFHAVPGFQNYIATWTKQNQQLCLDTNQGGDPTTVQIPIDDPIR

pLDDT: mean 83.59, std 17.86, range [32.62, 98.44]